Protein AF-A0A959IU28-F1 (afdb_monomer)

Sequence (192 aa):
MKRRDFIKKASTTAAVSIAAPYILPSGRLFAATGSRIANHVVLVLFAGGIRNQESVDMQFLVNQGIPVPGNIMRNMLDGAAPGANPVFNDWWNPILANPLANQGTLYKEVFYASGPTGHYNGHTVTMTGNYTETGLNLNINPEYPTVFEYYRRHSDPAKSALNAWWISEALGPYPSLNYSRFSGYDPAYGAN

Foldseek 3Di:
DDPVVVVVVVVVVVVVVVPDPPPDDPDPPPDPPDDDPDPDDDDDADFDPADLCVAVVQCVVVVVVRVWGFHPPQQADDTHGTPDDPPDDPVSPHPDPHHNVVVDPDDRDDDPDAADDGRVQVVLCQFFVDHDHDDDDLQAAAAGFGPQLCQQVVDVVRDFLVRFADDDPDPTSRVSPQGHPYPPSDNRSGHD

Structure (mmCIF, N/CA/C/O backbone):
data_AF-A0A959IU28-F1
#
_entry.id   AF-A0A959IU28-F1
#
loop_
_atom_site.group_PDB
_atom_site.id
_atom_site.type_symbol
_atom_site.label_atom_id
_atom_site.label_alt_id
_atom_site.label_comp_id
_atom_site.label_asym_id
_atom_site.label_entity_id
_atom_site.label_seq_id
_atom_site.pdbx_PDB_ins_code
_atom_site.Cartn_x
_atom_site.Cartn_y
_atom_site.Cartn_z
_atom_site.occupancy
_atom_site.B_iso_or_equiv
_atom_site.auth_seq_id
_atom_site.auth_comp_id
_atom_site.auth_asym_id
_atom_site.auth_atom_id
_atom_site.pdbx_PDB_model_num
ATOM 1 N N . MET A 1 1 ? -61.325 10.278 -14.347 1.00 54.62 1 MET A N 1
ATOM 2 C CA . MET A 1 1 ? -60.242 9.322 -14.008 1.00 54.62 1 MET A CA 1
ATOM 3 C C . MET A 1 1 ? -60.862 7.965 -13.673 1.00 54.62 1 MET A C 1
ATOM 5 O O . MET A 1 1 ? -61.718 7.914 -12.798 1.00 54.62 1 MET A O 1
ATOM 9 N N . LYS A 1 2 ? -60.515 6.881 -14.384 1.00 70.12 2 LYS A N 1
ATOM 10 C CA . LYS A 1 2 ? -61.113 5.549 -14.165 1.00 70.12 2 LYS A CA 1
ATOM 11 C C . LYS A 1 2 ? -60.361 4.823 -13.040 1.00 70.12 2 LYS A C 1
ATOM 13 O O . LYS A 1 2 ? -59.229 4.393 -13.236 1.00 70.12 2 LYS A O 1
ATOM 18 N N . ARG A 1 3 ? -60.983 4.681 -11.860 1.00 69.00 3 ARG A N 1
ATOM 19 C CA . ARG A 1 3 ? -60.387 4.062 -10.647 1.00 69.00 3 ARG A CA 1
ATOM 20 C C . ARG A 1 3 ? -59.715 2.703 -10.902 1.00 69.00 3 ARG A C 1
ATOM 22 O O . ARG A 1 3 ? -58.674 2.421 -10.323 1.00 69.00 3 ARG A O 1
ATOM 29 N N . ARG A 1 4 ? -60.273 1.883 -11.798 1.00 74.69 4 ARG A N 1
ATOM 30 C CA . ARG A 1 4 ? -59.719 0.564 -12.155 1.00 74.69 4 ARG A CA 1
ATOM 31 C C . ARG A 1 4 ? -58.395 0.652 -12.921 1.00 74.69 4 ARG A C 1
ATOM 33 O O . ARG A 1 4 ? -57.527 -0.188 -12.711 1.00 74.69 4 ARG A O 1
ATOM 40 N N . ASP A 1 5 ? -58.221 1.681 -13.746 1.00 73.50 5 ASP A N 1
ATOM 41 C CA . ASP A 1 5 ? -56.986 1.885 -14.511 1.00 73.50 5 ASP A CA 1
ATOM 42 C C . ASP A 1 5 ? -55.873 2.454 -13.627 1.00 73.50 5 ASP A C 1
ATOM 44 O O . ASP A 1 5 ? -54.707 2.113 -13.806 1.00 73.50 5 ASP A O 1
ATOM 48 N N . PHE A 1 6 ? -56.235 3.266 -12.628 1.00 72.06 6 PHE A N 1
ATOM 49 C CA . PHE A 1 6 ? -55.299 3.767 -11.621 1.00 72.06 6 PHE A CA 1
ATOM 50 C C . PHE A 1 6 ? -54.741 2.635 -10.751 1.00 72.06 6 PHE A C 1
ATOM 52 O O . PHE A 1 6 ? -53.528 2.530 -10.605 1.00 72.06 6 PHE A O 1
ATOM 59 N N . ILE A 1 7 ? -55.602 1.745 -10.241 1.00 69.50 7 ILE A N 1
ATOM 60 C CA . ILE A 1 7 ? -55.169 0.611 -9.407 1.00 69.50 7 ILE A CA 1
ATOM 61 C C . ILE A 1 7 ? -54.2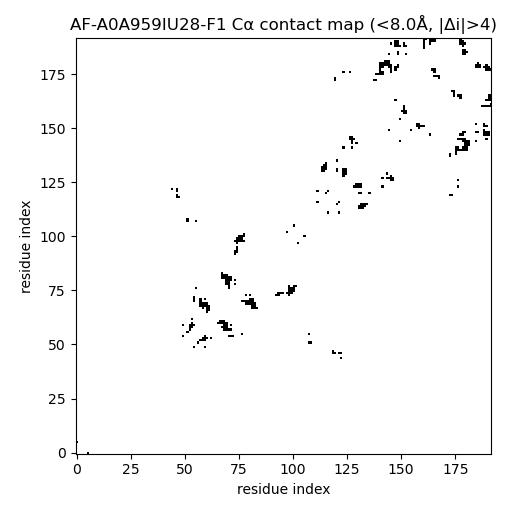73 -0.341 -10.203 1.00 69.50 7 ILE A C 1
ATOM 63 O O . ILE A 1 7 ? -53.218 -0.727 -9.709 1.00 69.50 7 ILE A O 1
ATOM 67 N N . LYS A 1 8 ? -54.635 -0.663 -11.456 1.00 63.91 8 LYS A N 1
ATOM 68 C CA . LYS A 1 8 ? -53.790 -1.505 -12.316 1.00 63.91 8 LYS A CA 1
ATOM 69 C C . LYS A 1 8 ? -52.415 -0.879 -12.532 1.00 63.91 8 LYS A C 1
ATOM 71 O O . LYS A 1 8 ? -51.416 -1.534 -12.260 1.00 63.91 8 LYS A O 1
ATOM 76 N N . LYS A 1 9 ? -52.350 0.397 -12.924 1.00 61.66 9 LYS A N 1
ATOM 77 C CA . LYS A 1 9 ? -51.069 1.085 -13.143 1.00 61.66 9 LYS A CA 1
ATOM 78 C C . LYS A 1 9 ? -50.239 1.205 -11.859 1.00 61.66 9 LYS A C 1
ATOM 80 O O . LYS A 1 9 ? -49.046 0.939 -11.906 1.00 61.66 9 LYS A O 1
ATOM 85 N N . ALA A 1 10 ? -50.858 1.503 -10.715 1.00 59.44 10 ALA A N 1
ATOM 86 C CA . ALA A 1 10 ? -50.170 1.549 -9.423 1.00 59.44 10 ALA A CA 1
ATOM 87 C C . ALA A 1 10 ? -49.587 0.180 -9.023 1.00 59.44 10 ALA A C 1
ATOM 89 O O . ALA A 1 10 ? -48.446 0.107 -8.574 1.00 59.44 10 ALA A O 1
ATOM 90 N N . SER A 1 11 ? -50.328 -0.912 -9.253 1.00 57.22 11 SER A N 1
ATOM 91 C CA . SER A 1 11 ? -49.848 -2.271 -8.969 1.00 57.22 11 SER A CA 1
ATOM 92 C C . SER A 1 11 ? -48.701 -2.717 -9.885 1.00 57.22 11 SER A C 1
ATOM 94 O O . SER A 1 11 ? -47.776 -3.378 -9.421 1.00 57.22 11 SER A O 1
ATOM 96 N N . THR A 1 12 ? -48.701 -2.318 -11.162 1.00 56.03 12 THR A N 1
ATOM 97 C CA . THR A 1 12 ? -47.613 -2.654 -12.096 1.00 56.03 12 THR A CA 1
ATOM 98 C C . THR A 1 12 ? -46.342 -1.852 -11.804 1.00 56.03 12 THR A C 1
ATOM 100 O O . THR A 1 12 ? -45.250 -2.406 -11.870 1.00 56.03 12 THR A O 1
ATOM 103 N N . THR A 1 13 ? -46.461 -0.582 -11.402 1.00 52.66 13 THR A N 1
ATOM 104 C CA . THR A 1 13 ? -45.306 0.246 -11.008 1.00 52.66 13 THR A CA 1
ATOM 105 C C . THR A 1 13 ? -44.672 -0.234 -9.697 1.00 52.66 13 THR A C 1
ATOM 107 O O . THR A 1 13 ? -43.448 -0.266 -9.597 1.00 52.66 13 THR A O 1
ATOM 110 N N . ALA A 1 14 ? -45.472 -0.687 -8.723 1.00 52.56 14 ALA A N 1
ATOM 111 C CA . ALA A 1 14 ? -44.961 -1.236 -7.462 1.00 52.56 14 ALA A CA 1
ATOM 112 C C . ALA A 1 14 ? -44.196 -2.564 -7.645 1.00 52.56 14 ALA A C 1
ATOM 114 O O . ALA A 1 14 ? -43.219 -2.821 -6.941 1.00 52.56 14 ALA A O 1
ATOM 115 N N . ALA A 1 15 ? -44.593 -3.390 -8.620 1.00 48.00 15 ALA A N 1
ATOM 116 C CA . ALA A 1 15 ? -43.892 -4.636 -8.938 1.00 48.00 15 ALA A CA 1
ATOM 117 C C . ALA A 1 15 ? -42.506 -4.393 -9.568 1.00 48.00 15 ALA A C 1
ATOM 119 O O . ALA A 1 15 ? -41.576 -5.154 -9.314 1.00 48.00 15 ALA A O 1
ATOM 120 N N . VAL A 1 16 ? -42.337 -3.308 -10.332 1.00 47.25 16 VAL A N 1
ATOM 121 C CA . VAL A 1 16 ? -41.044 -2.937 -10.939 1.00 47.25 16 VAL A CA 1
ATOM 122 C C . VAL A 1 16 ? -40.075 -2.359 -9.901 1.00 47.25 16 VAL A C 1
ATOM 124 O O . VAL A 1 16 ? -38.879 -2.626 -9.973 1.00 47.25 16 VAL A O 1
ATOM 127 N N . SER A 1 17 ? -40.565 -1.656 -8.873 1.00 49.31 17 SER A N 1
ATOM 128 C CA . SER A 1 17 ? -39.714 -1.149 -7.782 1.00 49.31 17 SER A CA 1
ATOM 129 C C . SER A 1 17 ? -39.144 -2.232 -6.855 1.00 49.31 17 SER A C 1
ATOM 131 O O . SER A 1 17 ? -38.180 -1.964 -6.147 1.00 49.31 17 SER A O 1
ATOM 133 N N . ILE A 1 18 ? -39.685 -3.456 -6.874 1.00 51.56 18 ILE A N 1
ATOM 134 C CA . ILE A 1 18 ? -39.134 -4.600 -6.119 1.00 51.56 18 ILE A CA 1
ATOM 135 C C . ILE A 1 18 ? -37.956 -5.251 -6.873 1.00 51.56 18 ILE A C 1
ATOM 137 O O . ILE A 1 18 ? -37.128 -5.922 -6.264 1.00 51.56 18 ILE A O 1
ATOM 141 N N . ALA A 1 19 ? -37.833 -5.007 -8.183 1.00 45.53 19 ALA A N 1
ATOM 142 C CA . ALA A 1 19 ? -36.745 -5.508 -9.026 1.00 45.53 19 ALA A CA 1
ATOM 143 C C . ALA A 1 19 ? -35.621 -4.480 -9.262 1.00 45.53 19 ALA A C 1
ATOM 145 O O . ALA A 1 19 ? -34.733 -4.715 -10.081 1.00 45.53 19 ALA A O 1
ATOM 146 N N . ALA A 1 20 ? -35.634 -3.342 -8.561 1.00 41.69 20 ALA A N 1
ATOM 147 C CA . ALA A 1 20 ? -34.463 -2.480 -8.494 1.00 41.69 20 ALA A CA 1
ATOM 148 C C . ALA A 1 20 ? -33.438 -3.136 -7.553 1.00 41.69 20 ALA A C 1
ATOM 150 O O . ALA A 1 20 ? -33.821 -3.537 -6.449 1.00 41.69 20 ALA A O 1
ATOM 151 N N . PRO A 1 21 ? -32.151 -3.262 -7.933 1.00 40.97 21 PRO A N 1
ATOM 152 C CA . PRO A 1 21 ? -31.136 -3.683 -6.985 1.00 40.97 21 PRO A CA 1
ATOM 153 C C . PRO A 1 21 ? -31.165 -2.674 -5.843 1.00 40.97 21 PRO A C 1
ATOM 155 O O . PRO A 1 21 ? -30.961 -1.478 -6.047 1.00 40.97 21 PRO A O 1
ATOM 158 N N . TYR A 1 22 ? -31.505 -3.164 -4.655 1.00 42.78 22 TYR A N 1
ATOM 159 C CA . TYR A 1 22 ? -31.424 -2.417 -3.416 1.00 42.78 22 TYR A CA 1
ATOM 160 C C . TYR A 1 22 ? -30.003 -1.852 -3.309 1.00 42.78 22 TYR A C 1
ATOM 162 O O . TYR A 1 22 ? -29.062 -2.546 -2.927 1.00 42.78 22 TYR A O 1
ATOM 170 N N . ILE A 1 23 ? -29.848 -0.577 -3.660 1.00 52.88 23 ILE A N 1
ATOM 171 C CA . ILE A 1 23 ? -28.764 0.245 -3.148 1.00 52.88 23 ILE A CA 1
ATOM 172 C C . ILE A 1 23 ? -29.093 0.379 -1.662 1.00 52.88 23 ILE A C 1
ATOM 174 O O . ILE A 1 23 ? -30.021 1.077 -1.265 1.00 52.88 23 ILE A O 1
ATOM 178 N N . LEU A 1 24 ? -28.422 -0.494 -0.915 1.00 43.66 24 LEU A N 1
ATOM 179 C CA . LEU A 1 24 ? -28.457 -0.788 0.513 1.00 43.66 24 LEU A CA 1
ATOM 180 C C . LEU A 1 24 ? -29.300 0.175 1.375 1.00 43.66 24 LEU A C 1
ATOM 182 O O . LEU A 1 24 ? -28.951 1.351 1.499 1.00 43.66 24 LEU A O 1
ATOM 186 N N . PRO A 1 25 ? -30.345 -0.325 2.067 1.00 41.03 25 PRO A N 1
ATOM 187 C CA . PRO A 1 25 ? -30.961 0.440 3.131 1.00 41.03 25 PRO A CA 1
ATOM 188 C C . PRO A 1 25 ? -29.960 0.545 4.289 1.00 41.03 25 PRO A C 1
ATOM 190 O O . PRO A 1 25 ? -29.313 -0.429 4.686 1.00 41.03 25 PRO A O 1
ATOM 193 N N . SER A 1 26 ? -29.829 1.764 4.793 1.00 55.19 26 SER A N 1
ATOM 194 C CA . SER A 1 26 ? -29.052 2.170 5.958 1.00 55.19 26 SER A CA 1
ATOM 195 C C . SER A 1 26 ? -29.061 1.143 7.104 1.00 55.19 26 SER A C 1
ATOM 197 O O . SER A 1 26 ? -30.103 0.639 7.514 1.00 55.19 26 SER A O 1
ATOM 199 N N . GLY A 1 27 ? -27.874 0.865 7.658 1.00 43.78 27 GLY A N 1
ATOM 200 C CA . GLY A 1 27 ? -27.719 0.214 8.969 1.00 43.78 27 GLY A CA 1
ATOM 201 C C . GLY A 1 27 ? -27.113 -1.193 8.987 1.00 43.78 27 GLY A C 1
ATOM 202 O O . GLY A 1 27 ? -26.844 -1.712 10.065 1.00 43.78 27 GLY A O 1
ATOM 203 N N . ARG A 1 28 ? -26.831 -1.808 7.834 1.00 45.03 28 ARG A N 1
ATOM 204 C CA . ARG A 1 28 ? -26.089 -3.083 7.746 1.00 45.03 28 ARG A CA 1
ATOM 205 C C . ARG A 1 28 ? -24.826 -2.934 6.904 1.00 45.03 28 ARG A C 1
ATOM 207 O O . ARG A 1 28 ? -24.621 -3.678 5.955 1.00 45.03 28 ARG A O 1
ATOM 214 N N . LEU A 1 29 ? -23.967 -1.978 7.259 1.00 46.41 29 LEU A N 1
ATOM 215 C CA . LEU A 1 29 ? -22.648 -1.853 6.623 1.00 46.41 29 LEU A CA 1
ATOM 216 C C . LEU A 1 29 ? -21.728 -3.051 6.952 1.00 46.41 29 LEU A C 1
ATOM 218 O O . LEU A 1 29 ? -20.734 -3.264 6.274 1.00 46.41 29 LEU A O 1
ATOM 222 N N . PHE A 1 30 ? -22.101 -3.864 7.950 1.00 53.09 30 PHE A N 1
ATOM 223 C CA . PHE A 1 30 ? -21.358 -5.045 8.395 1.00 53.09 30 PHE A CA 1
ATOM 224 C C . PHE A 1 30 ? -22.284 -6.208 8.781 1.00 53.09 30 PHE A C 1
ATOM 226 O O . PHE A 1 30 ? -22.070 -6.871 9.793 1.00 53.09 30 PHE A O 1
ATOM 233 N N . ALA A 1 31 ? -23.353 -6.476 8.020 1.00 46.88 31 ALA A N 1
ATOM 234 C CA . ALA A 1 31 ? -23.972 -7.795 8.159 1.00 46.88 31 ALA A CA 1
ATOM 235 C C . ALA A 1 31 ? -22.909 -8.834 7.775 1.00 46.88 31 ALA A C 1
ATOM 237 O O . ALA A 1 31 ? -22.379 -8.751 6.666 1.00 46.88 31 ALA A O 1
ATOM 238 N N . ALA A 1 32 ? -22.590 -9.757 8.691 1.00 52.97 32 ALA A N 1
ATOM 239 C CA . ALA A 1 32 ? -21.669 -10.876 8.492 1.00 52.97 32 ALA A CA 1
ATOM 240 C C . ALA A 1 32 ? -22.166 -11.753 7.331 1.00 52.97 32 ALA A C 1
ATOM 242 O O . ALA A 1 32 ? -22.843 -12.762 7.505 1.00 52.97 32 ALA A O 1
ATOM 243 N N . THR A 1 33 ? -21.911 -11.298 6.113 1.00 50.19 33 THR A N 1
ATOM 244 C CA . THR A 1 33 ? -22.401 -11.876 4.868 1.00 50.19 33 THR A CA 1
ATOM 245 C C . THR A 1 33 ? -21.254 -12.664 4.270 1.00 50.19 33 THR A C 1
ATOM 247 O O . THR A 1 33 ? -20.630 -12.278 3.292 1.00 50.19 33 THR A O 1
ATOM 250 N N . GLY A 1 34 ? -20.922 -13.773 4.922 1.00 57.22 34 GLY A N 1
ATOM 251 C CA . GLY A 1 34 ? -19.929 -14.694 4.398 1.00 57.22 34 GLY A CA 1
ATOM 252 C C . GLY A 1 34 ? -19.506 -15.725 5.424 1.00 57.22 34 GLY A C 1
ATOM 253 O O . GLY A 1 34 ? -19.171 -15.395 6.560 1.00 57.22 34 GLY A O 1
ATOM 254 N N . SER A 1 35 ? -19.479 -16.988 5.006 1.00 63.00 35 SER A N 1
ATOM 255 C CA . SER A 1 35 ? -18.643 -17.988 5.663 1.00 63.00 35 SER A CA 1
ATOM 256 C C . SER A 1 35 ? -17.208 -17.465 5.710 1.00 63.00 35 SER A C 1
ATOM 258 O O . SER A 1 35 ? -16.698 -16.997 4.692 1.00 63.00 35 SER A O 1
ATOM 260 N N . ARG A 1 36 ? -16.545 -17.541 6.867 1.00 67.31 36 ARG A N 1
ATOM 261 C CA . ARG A 1 36 ? -15.131 -17.166 7.001 1.00 67.31 36 ARG A CA 1
ATOM 262 C C . ARG A 1 36 ? -14.292 -17.951 5.986 1.00 67.31 36 ARG A C 1
ATOM 264 O O . ARG A 1 36 ? -14.198 -19.168 6.096 1.00 67.31 36 ARG A O 1
ATOM 271 N N . ILE A 1 37 ? -13.678 -17.254 5.030 1.00 76.38 37 ILE A N 1
ATOM 272 C CA . ILE A 1 37 ? -12.842 -17.873 3.983 1.00 76.38 37 ILE A CA 1
ATOM 273 C C . ILE A 1 37 ? -11.342 -17.862 4.307 1.00 76.38 37 ILE A C 1
ATOM 275 O O . ILE A 1 37 ? -10.576 -18.572 3.666 1.00 76.38 37 ILE A O 1
ATOM 279 N N . ALA A 1 38 ? -10.914 -17.079 5.302 1.00 81.25 38 ALA A N 1
ATOM 280 C CA . ALA A 1 38 ? -9.517 -16.983 5.717 1.00 81.25 38 ALA A CA 1
ATOM 281 C C . ALA A 1 38 ? -9.388 -16.843 7.239 1.00 81.25 38 ALA A C 1
ATOM 283 O O . ALA A 1 38 ? -10.212 -16.202 7.903 1.00 81.25 38 ALA A O 1
ATOM 284 N N . ASN A 1 39 ? -8.328 -17.436 7.799 1.00 80.12 39 ASN A N 1
ATOM 285 C CA . ASN A 1 39 ? -8.044 -17.319 9.227 1.00 80.12 39 ASN A CA 1
ATOM 286 C C . ASN A 1 39 ? -7.378 -15.987 9.584 1.00 80.12 39 ASN A C 1
ATOM 288 O O . ASN A 1 39 ? -7.722 -15.390 10.604 1.00 80.12 39 ASN A O 1
ATOM 292 N N . HIS A 1 40 ? -6.482 -15.527 8.716 1.00 85.25 40 HIS A N 1
ATOM 293 C CA . HIS A 1 40 ? -5.723 -14.296 8.862 1.00 85.25 40 HIS A CA 1
ATOM 294 C C . HIS A 1 40 ? -5.724 -13.547 7.533 1.00 85.25 40 HIS A C 1
ATOM 296 O O . HIS A 1 40 ? -5.729 -14.167 6.469 1.00 85.25 40 HIS A O 1
ATOM 302 N N . VAL A 1 41 ? -5.714 -12.221 7.614 1.00 88.50 41 VAL A N 1
ATOM 303 C CA . VAL A 1 41 ? -5.539 -11.329 6.469 1.00 88.50 41 VAL A CA 1
ATOM 304 C C . VAL A 1 41 ? -4.248 -10.565 6.704 1.00 88.50 41 VAL A C 1
ATOM 306 O O . VAL A 1 41 ? -4.058 -9.995 7.776 1.00 88.50 41 VAL A O 1
ATOM 309 N N . VAL A 1 42 ? -3.362 -10.583 5.713 1.00 92.00 42 VAL A N 1
ATOM 310 C CA . VAL A 1 42 ? -2.108 -9.833 5.739 1.00 92.00 42 VAL A CA 1
ATOM 311 C C . VAL A 1 42 ? -2.242 -8.694 4.739 1.00 92.00 42 VAL A C 1
ATOM 313 O O . VAL A 1 42 ? -2.413 -8.932 3.545 1.00 92.00 42 VAL A O 1
ATOM 316 N N . LEU A 1 43 ? -2.195 -7.462 5.242 1.00 92.00 43 LEU A N 1
ATOM 317 C CA . LEU A 1 43 ? -2.143 -6.253 4.430 1.00 92.00 43 LEU A CA 1
ATOM 318 C C . LEU A 1 43 ? -0.684 -5.808 4.335 1.00 92.00 43 LEU A C 1
ATOM 320 O O . LEU A 1 43 ? -0.072 -5.490 5.351 1.00 92.00 43 LEU A O 1
ATOM 324 N N . VAL A 1 44 ? -0.135 -5.798 3.122 1.00 91.81 44 VAL A N 1
ATOM 325 C CA . VAL A 1 44 ? 1.241 -5.361 2.855 1.00 91.81 44 VAL A CA 1
ATOM 326 C C . VAL A 1 44 ? 1.186 -4.047 2.097 1.00 91.81 44 VAL A C 1
ATOM 328 O O . VAL A 1 44 ? 0.525 -3.959 1.063 1.00 91.81 44 VAL A O 1
ATOM 331 N N . LEU A 1 45 ? 1.882 -3.037 2.608 1.00 89.44 45 LEU A N 1
ATOM 332 C CA . LEU A 1 45 ? 1.974 -1.721 1.990 1.00 89.44 45 LEU A CA 1
ATOM 333 C C . LEU A 1 45 ? 3.430 -1.448 1.618 1.00 89.44 45 LEU A C 1
ATOM 335 O O . LEU A 1 45 ? 4.323 -1.612 2.444 1.00 89.44 45 LEU A O 1
ATOM 339 N N . PHE A 1 46 ? 3.654 -1.024 0.375 1.00 85.38 46 PHE A N 1
ATOM 340 C CA . PHE A 1 46 ? 4.961 -0.588 -0.108 1.00 85.38 46 PHE A CA 1
ATOM 341 C C . PHE A 1 46 ? 4.941 0.925 -0.319 1.00 85.38 46 PHE A C 1
ATOM 343 O O . PHE A 1 46 ? 4.050 1.467 -0.977 1.00 85.38 46 PHE A O 1
ATOM 350 N N . ALA A 1 47 ? 5.922 1.622 0.249 1.00 76.00 47 ALA A N 1
ATOM 351 C CA . ALA A 1 47 ? 5.985 3.077 0.229 1.00 76.00 47 ALA A CA 1
ATOM 352 C C . ALA A 1 47 ? 6.902 3.604 -0.879 1.00 76.00 47 ALA A C 1
ATOM 354 O O . ALA A 1 47 ? 8.087 3.845 -0.654 1.00 76.00 47 ALA A O 1
ATOM 355 N N . GLY A 1 48 ? 6.316 3.880 -2.045 1.00 76.38 48 GLY A N 1
ATOM 356 C CA . GLY A 1 48 ? 6.962 4.610 -3.137 1.00 76.38 48 GLY A CA 1
ATOM 357 C C . GLY A 1 48 ? 8.177 3.903 -3.744 1.00 76.38 48 GLY A C 1
ATOM 358 O O . GLY A 1 48 ? 8.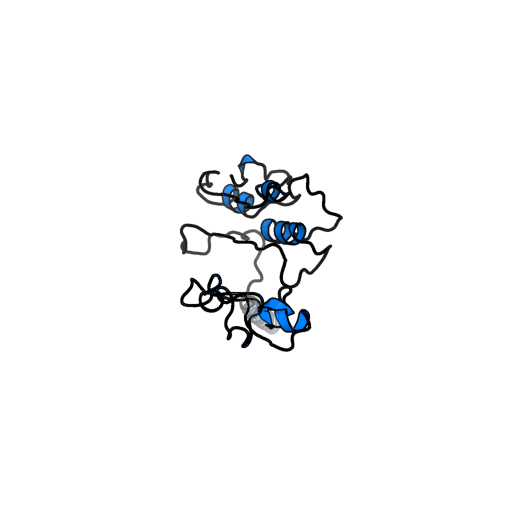301 2.685 -3.691 1.00 76.38 48 GLY A O 1
ATOM 359 N N . GLY A 1 49 ? 9.045 4.687 -4.385 1.00 79.50 49 GLY A N 1
ATOM 360 C CA . GLY A 1 49 ? 10.255 4.199 -5.058 1.00 79.50 49 GLY A CA 1
ATOM 361 C C . GLY A 1 49 ? 10.071 3.799 -6.525 1.00 79.50 49 GLY A C 1
ATOM 362 O O . GLY A 1 49 ? 11.048 3.825 -7.264 1.00 79.50 49 GLY A O 1
ATOM 363 N N . ILE A 1 50 ? 8.848 3.484 -6.969 1.00 86.62 50 ILE A N 1
ATOM 364 C CA . ILE A 1 50 ? 8.534 3.157 -8.370 1.00 86.62 50 ILE A CA 1
ATOM 365 C C . ILE A 1 50 ? 7.143 3.712 -8.718 1.00 86.62 50 ILE A C 1
ATOM 367 O O . ILE A 1 50 ? 6.181 3.506 -7.977 1.00 86.62 50 ILE A O 1
ATOM 371 N N . ARG A 1 51 ? 7.032 4.444 -9.830 1.00 89.94 51 ARG A N 1
ATOM 372 C CA . ARG A 1 51 ? 5.774 5.016 -10.350 1.00 89.94 51 ARG A CA 1
ATOM 373 C C . ARG A 1 51 ? 4.982 3.976 -11.142 1.00 89.94 51 ARG A C 1
ATOM 375 O O . ARG A 1 51 ? 5.562 3.012 -11.627 1.00 89.94 51 ARG A O 1
ATOM 382 N N . ASN A 1 52 ? 3.686 4.209 -11.365 1.00 91.88 52 ASN A N 1
ATOM 383 C CA . ASN A 1 52 ? 2.840 3.269 -12.113 1.00 91.88 52 ASN A CA 1
ATOM 384 C C . ASN A 1 52 ? 3.395 2.951 -13.514 1.00 91.88 52 ASN A C 1
ATOM 386 O O . ASN A 1 52 ? 3.533 1.785 -13.873 1.00 91.88 52 ASN A O 1
ATOM 390 N N . GLN A 1 53 ? 3.839 3.971 -14.257 1.00 93.88 53 GLN A N 1
ATOM 391 C CA . GLN A 1 53 ? 4.453 3.755 -15.569 1.00 93.88 53 GLN A CA 1
ATOM 392 C C . GLN A 1 53 ? 5.790 2.993 -15.500 1.00 93.88 53 GLN A C 1
ATOM 394 O O . GLN A 1 53 ? 6.214 2.342 -16.450 1.00 93.88 53 GLN A O 1
ATOM 399 N N . GLU A 1 54 ? 6.494 3.065 -14.373 1.00 92.88 54 GLU A N 1
ATOM 400 C CA . GLU A 1 54 ? 7.769 2.374 -14.192 1.00 92.88 54 GLU A CA 1
ATOM 401 C C . GLU A 1 54 ? 7.559 0.900 -13.825 1.00 92.88 54 GLU A C 1
ATOM 403 O O . GLU A 1 54 ? 8.326 0.049 -14.277 1.00 92.88 54 GLU A O 1
ATOM 408 N N . SER A 1 55 ? 6.515 0.601 -13.044 1.00 92.56 55 SER A N 1
ATOM 409 C CA . SER A 1 55 ? 6.135 -0.749 -12.629 1.00 92.56 55 SER A CA 1
ATOM 410 C C . SER A 1 55 ? 5.202 -1.424 -13.637 1.00 92.56 55 SER A C 1
ATOM 412 O O . SER A 1 55 ? 5.639 -2.292 -14.391 1.00 92.56 55 SER A O 1
ATOM 414 N N . VAL A 1 56 ? 3.927 -1.034 -13.657 1.00 94.69 56 VAL A N 1
ATOM 415 C CA . VAL A 1 56 ? 2.851 -1.673 -14.428 1.00 94.69 56 VAL A CA 1
ATOM 416 C C . VAL A 1 56 ? 3.095 -1.565 -15.929 1.00 94.69 56 VAL A C 1
ATOM 418 O O . VAL A 1 56 ? 2.943 -2.566 -16.631 1.00 94.69 56 VAL A O 1
ATOM 421 N N . ASP A 1 57 ? 3.546 -0.402 -16.408 1.00 95.31 57 ASP A N 1
ATOM 422 C CA . ASP A 1 57 ? 3.862 -0.218 -17.833 1.00 95.31 57 ASP A CA 1
ATOM 423 C C . ASP A 1 57 ? 5.286 -0.666 -18.198 1.00 95.31 57 ASP A C 1
ATOM 425 O O . ASP A 1 57 ? 5.679 -0.582 -19.363 1.00 95.31 57 ASP A O 1
ATOM 429 N N . MET A 1 58 ? 6.062 -1.172 -17.229 1.00 94.00 58 MET A N 1
ATOM 430 C CA . MET A 1 58 ? 7.401 -1.739 -17.438 1.00 94.00 58 MET A CA 1
ATOM 431 C C . MET A 1 58 ? 8.416 -0.755 -18.041 1.00 94.00 58 MET A C 1
ATOM 433 O O . MET A 1 58 ? 9.329 -1.149 -18.773 1.00 94.00 58 MET A O 1
ATOM 437 N N . GLN A 1 59 ? 8.275 0.537 -17.734 1.00 94.06 59 GLN A N 1
ATOM 438 C CA . GLN A 1 59 ? 9.115 1.601 -18.294 1.00 94.06 59 GLN A CA 1
ATOM 439 C C . GLN A 1 59 ? 10.187 2.096 -17.325 1.00 94.06 59 GLN A C 1
ATOM 441 O O . GLN A 1 59 ? 10.743 3.164 -17.550 1.00 94.06 59 GLN A O 1
ATOM 446 N N . PHE A 1 60 ? 10.506 1.363 -16.251 1.00 92.38 60 PHE A N 1
ATOM 447 C CA . PHE A 1 60 ? 11.481 1.836 -15.261 1.00 92.38 60 PHE A CA 1
ATOM 448 C C . PHE A 1 60 ? 12.794 2.304 -15.903 1.00 92.38 60 PHE A C 1
ATOM 450 O O . PHE A 1 60 ? 13.156 3.467 -15.759 1.00 92.38 60 PHE A O 1
ATOM 457 N N . LEU A 1 61 ? 13.466 1.436 -16.669 1.00 90.56 61 LEU A N 1
ATOM 458 C CA . LEU A 1 61 ? 14.730 1.772 -17.336 1.00 90.56 61 LEU A CA 1
ATOM 459 C C . LEU A 1 61 ? 14.554 2.844 -18.420 1.00 90.56 61 LEU A C 1
ATOM 461 O O . LEU A 1 61 ? 15.395 3.735 -18.526 1.00 90.56 61 LEU A O 1
ATOM 465 N N . VAL A 1 62 ? 13.442 2.809 -19.163 1.00 92.69 62 VAL A N 1
ATOM 466 C CA . VAL A 1 62 ? 13.100 3.829 -20.173 1.00 92.69 62 VAL A CA 1
ATOM 467 C C . VAL A 1 62 ? 13.030 5.211 -19.526 1.00 92.69 62 VAL A C 1
ATOM 469 O O . VAL A 1 62 ? 13.616 6.165 -20.035 1.00 92.69 62 VAL A O 1
ATOM 472 N N . ASN A 1 63 ? 12.430 5.299 -18.342 1.00 92.38 63 ASN A N 1
ATOM 473 C CA . ASN A 1 63 ? 12.326 6.529 -17.564 1.00 92.38 63 ASN A CA 1
ATOM 474 C C . ASN A 1 63 ? 13.654 6.947 -16.916 1.00 92.38 63 ASN A C 1
ATOM 476 O O . ASN A 1 63 ? 13.797 8.107 -16.536 1.00 92.38 63 ASN A O 1
ATOM 480 N N . GLN A 1 64 ? 14.635 6.041 -16.837 1.00 89.69 64 GLN A N 1
ATOM 481 C CA . GLN A 1 64 ? 16.026 6.354 -16.486 1.00 89.69 64 GLN A CA 1
ATOM 482 C C . GLN A 1 64 ? 16.889 6.722 -17.713 1.00 89.69 64 GLN A C 1
ATOM 484 O O . GLN A 1 64 ? 18.101 6.879 -17.585 1.00 89.69 64 GLN A O 1
ATOM 489 N N . GLY A 1 65 ? 16.302 6.847 -18.910 1.00 91.19 65 GLY A N 1
ATOM 490 C CA . GLY A 1 65 ? 17.025 7.175 -20.145 1.00 91.19 65 GLY A CA 1
ATOM 491 C C . GLY A 1 65 ? 17.683 5.978 -20.840 1.00 91.19 65 GLY A C 1
ATOM 492 O O . GLY A 1 65 ? 18.456 6.165 -21.778 1.00 91.19 65 GLY A O 1
ATOM 493 N N . ILE A 1 66 ? 17.378 4.749 -20.414 1.00 89.94 66 ILE A N 1
ATOM 494 C CA . ILE A 1 66 ? 17.858 3.510 -21.035 1.00 89.94 66 ILE A CA 1
ATOM 495 C C . ILE A 1 66 ? 16.693 2.906 -21.831 1.00 89.94 66 ILE A C 1
ATOM 497 O O . ILE A 1 66 ? 15.738 2.439 -21.217 1.00 89.94 66 ILE A O 1
ATOM 501 N N . PRO A 1 67 ? 16.729 2.871 -23.177 1.00 90.81 67 PRO A N 1
ATOM 502 C CA . PRO A 1 67 ? 15.580 2.517 -24.022 1.00 90.81 67 PRO A CA 1
ATOM 503 C C . PRO A 1 67 ? 15.308 0.999 -24.073 1.00 90.81 67 PRO A C 1
ATOM 505 O O . PRO A 1 67 ? 15.164 0.408 -25.140 1.00 90.81 67 PRO A O 1
ATOM 508 N N . VAL A 1 68 ? 15.261 0.352 -22.909 1.00 89.81 68 VAL A N 1
ATOM 509 C CA . VAL A 1 68 ? 15.037 -1.082 -22.732 1.00 89.81 68 VAL A CA 1
ATOM 510 C C . VAL A 1 68 ? 13.868 -1.257 -21.761 1.00 89.81 68 VAL A C 1
ATOM 512 O O . VAL A 1 68 ? 14.062 -1.103 -20.557 1.00 89.81 68 VAL A O 1
ATOM 515 N N . PRO A 1 69 ? 12.648 -1.552 -22.238 1.00 91.44 69 PRO A N 1
ATOM 516 C CA . PRO A 1 69 ? 11.528 -1.830 -21.348 1.00 91.44 69 PRO A CA 1
ATOM 517 C C . PRO A 1 69 ? 11.692 -3.200 -20.683 1.00 91.44 69 PRO A C 1
ATOM 519 O O . PRO A 1 69 ? 12.442 -4.059 -21.156 1.00 91.44 69 PRO A O 1
ATOM 522 N N . GLY A 1 70 ? 10.945 -3.426 -19.608 1.00 91.75 70 GLY A N 1
ATOM 523 C CA . GLY A 1 70 ? 10.798 -4.752 -19.023 1.00 91.75 70 GLY A CA 1
ATOM 524 C C . GLY A 1 70 ? 10.372 -4.739 -17.563 1.00 91.75 70 GLY A C 1
ATOM 525 O O . GLY A 1 70 ? 10.449 -3.733 -16.857 1.00 91.75 70 GLY A O 1
ATOM 526 N N . ASN A 1 71 ? 9.907 -5.897 -17.116 1.00 91.50 71 ASN A N 1
ATOM 527 C CA . ASN A 1 71 ? 9.376 -6.104 -15.783 1.00 91.50 71 ASN A CA 1
ATOM 528 C C . ASN A 1 71 ? 10.500 -6.171 -14.741 1.00 91.50 71 ASN A C 1
ATOM 530 O O . ASN A 1 71 ? 11.252 -7.148 -14.669 1.00 91.50 71 ASN A O 1
ATOM 534 N N . ILE A 1 72 ? 10.577 -5.141 -13.900 1.00 89.06 72 ILE A N 1
ATOM 535 C CA . ILE A 1 72 ? 11.508 -5.078 -12.767 1.00 89.06 72 ILE A CA 1
ATOM 536 C C . ILE A 1 72 ? 10.911 -5.620 -11.457 1.00 89.06 72 ILE A C 1
ATOM 538 O O . ILE A 1 72 ? 11.631 -5.801 -10.481 1.00 89.06 72 ILE A O 1
ATOM 542 N N . MET A 1 73 ? 9.613 -5.936 -11.425 1.00 90.81 73 MET A N 1
ATOM 543 C CA . MET A 1 73 ? 8.890 -6.442 -10.253 1.00 90.81 73 MET A CA 1
ATOM 544 C C . MET A 1 73 ? 8.424 -7.888 -10.482 1.00 90.81 73 MET A C 1
ATOM 546 O O . MET A 1 73 ? 7.248 -8.211 -10.329 1.00 90.81 73 MET A O 1
ATOM 550 N N . ARG A 1 74 ? 9.356 -8.784 -10.836 1.00 90.75 74 ARG A N 1
ATOM 551 C CA . ARG A 1 74 ? 9.072 -10.156 -11.319 1.00 90.75 74 ARG A CA 1
ATOM 552 C C . ARG A 1 74 ? 8.308 -11.071 -10.351 1.00 90.75 74 ARG A C 1
ATOM 554 O O . ARG A 1 74 ? 7.703 -12.037 -10.792 1.00 90.75 74 ARG A O 1
ATOM 561 N N . ASN A 1 75 ? 8.321 -10.785 -9.047 1.00 92.38 75 ASN A N 1
ATOM 562 C CA . ASN A 1 75 ? 7.477 -11.501 -8.079 1.00 92.38 75 ASN A CA 1
ATOM 563 C C . ASN A 1 75 ? 6.033 -10.971 -8.054 1.00 92.38 75 ASN A C 1
ATOM 565 O O . ASN A 1 75 ? 5.132 -11.669 -7.606 1.00 92.38 75 ASN A O 1
ATOM 569 N N . MET A 1 76 ? 5.790 -9.738 -8.496 1.00 93.06 76 MET A N 1
ATOM 570 C CA . MET A 1 76 ? 4.496 -9.068 -8.356 1.00 93.06 76 MET A CA 1
ATOM 571 C C . MET A 1 76 ? 3.721 -9.007 -9.669 1.00 93.06 76 MET A C 1
ATOM 573 O O . MET A 1 76 ? 2.512 -9.218 -9.654 1.00 93.06 76 MET A O 1
ATOM 577 N N . LEU A 1 77 ? 4.399 -8.742 -10.786 1.00 94.50 77 LEU A N 1
ATOM 578 C CA . LEU A 1 77 ? 3.788 -8.465 -12.085 1.00 94.50 77 LEU A CA 1
ATOM 579 C C . LEU A 1 77 ? 4.180 -9.515 -13.126 1.00 94.50 77 LEU A C 1
ATOM 581 O O . LEU A 1 77 ? 5.271 -10.084 -13.058 1.00 94.50 77 LEU A O 1
ATOM 585 N N . ASP A 1 78 ? 3.311 -9.727 -14.110 1.00 93.75 78 ASP A N 1
ATOM 586 C CA . ASP A 1 78 ? 3.629 -10.487 -15.320 1.00 93.75 78 ASP A CA 1
ATOM 587 C C . ASP A 1 78 ? 4.589 -9.736 -16.241 1.00 93.75 78 ASP A C 1
ATOM 589 O O . ASP A 1 78 ? 4.744 -8.524 -16.139 1.00 93.75 78 ASP A O 1
ATOM 593 N N . GLY A 1 79 ? 5.200 -10.456 -17.183 1.00 91.38 79 GLY A N 1
ATOM 594 C CA . GLY A 1 79 ? 6.040 -9.885 -18.235 1.00 91.38 79 GLY A CA 1
ATOM 595 C C . GLY A 1 79 ? 7.513 -10.259 -18.114 1.00 91.38 79 GLY A C 1
ATOM 596 O O 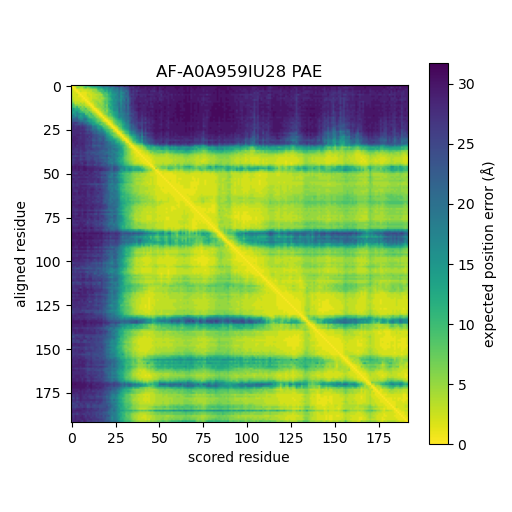. GLY A 1 79 ? 8.011 -10.608 -17.042 1.00 91.38 79 GLY A O 1
ATOM 597 N N . ALA A 1 80 ? 8.211 -10.198 -19.249 1.00 89.88 80 ALA A N 1
ATOM 598 C CA . ALA A 1 80 ? 9.629 -10.515 -19.330 1.00 89.88 80 ALA A CA 1
ATOM 599 C C . ALA A 1 80 ? 10.478 -9.454 -18.618 1.00 89.88 80 ALA A C 1
ATOM 601 O O . ALA A 1 80 ? 10.149 -8.267 -18.627 1.00 89.88 80 ALA A O 1
ATOM 602 N N . ALA A 1 81 ? 11.598 -9.881 -18.033 1.00 88.38 81 ALA A N 1
ATOM 603 C CA . ALA A 1 81 ? 12.596 -8.955 -17.511 1.00 88.38 81 ALA A CA 1
ATOM 604 C C . ALA A 1 81 ? 13.185 -8.096 -18.651 1.00 88.38 81 ALA A C 1
ATOM 606 O O . ALA A 1 81 ? 13.167 -8.535 -19.806 1.00 88.38 81 ALA A O 1
ATOM 607 N N . PRO A 1 82 ? 13.757 -6.917 -18.351 1.00 87.81 82 PRO A N 1
ATOM 608 C CA . PRO A 1 82 ? 14.494 -6.153 -19.348 1.00 87.81 82 PRO A CA 1
ATOM 609 C C . PRO A 1 82 ? 15.611 -6.989 -19.984 1.00 87.81 82 PRO A C 1
ATOM 611 O O . PRO A 1 82 ? 16.365 -7.660 -19.276 1.00 87.81 82 PRO A O 1
ATOM 614 N N . GLY A 1 83 ? 15.734 -6.935 -21.316 1.00 80.56 83 GLY A N 1
ATOM 615 C CA . GLY A 1 83 ? 16.730 -7.715 -22.070 1.00 80.56 83 GLY A CA 1
ATOM 616 C C . GLY A 1 83 ? 18.185 -7.354 -21.744 1.00 80.56 83 GLY A C 1
ATOM 617 O O . GLY A 1 83 ? 19.088 -8.161 -21.943 1.00 80.56 83 GLY A O 1
ATOM 618 N N . ALA A 1 84 ? 18.400 -6.162 -21.192 1.00 74.00 84 ALA A N 1
ATOM 619 C CA . ALA A 1 84 ? 19.620 -5.760 -20.514 1.00 74.00 84 ALA A CA 1
ATOM 620 C C . ALA A 1 84 ? 19.219 -5.211 -19.147 1.00 74.00 84 ALA A C 1
ATOM 622 O O . ALA A 1 84 ? 18.414 -4.283 -19.066 1.00 74.00 84 ALA A O 1
ATOM 623 N N . ASN A 1 85 ? 19.756 -5.793 -18.078 1.00 65.88 85 ASN A N 1
ATOM 624 C CA . ASN A 1 85 ? 19.409 -5.404 -16.721 1.00 65.88 85 ASN A CA 1
ATOM 625 C C . ASN A 1 85 ? 20.638 -4.861 -15.982 1.00 65.88 85 ASN A C 1
ATOM 627 O O . ASN A 1 85 ? 21.340 -5.620 -15.319 1.00 65.88 85 ASN A O 1
ATOM 631 N N . PRO A 1 86 ? 20.928 -3.555 -16.101 1.00 64.62 86 PRO A N 1
ATOM 632 C CA . PRO A 1 86 ? 22.080 -2.959 -15.432 1.00 64.62 86 PRO A CA 1
ATOM 633 C C . PRO A 1 86 ? 21.875 -2.789 -13.918 1.00 64.62 86 PRO A C 1
ATOM 635 O O . PRO A 1 86 ? 22.817 -2.425 -13.223 1.00 64.62 86 PRO A O 1
ATOM 638 N N . VAL A 1 87 ? 20.656 -3.015 -13.408 1.00 66.00 87 VAL A N 1
ATOM 639 C CA . VAL A 1 87 ? 20.271 -2.712 -12.019 1.00 66.00 87 VAL A CA 1
ATOM 640 C C . VAL A 1 87 ? 20.162 -3.974 -11.167 1.00 66.00 87 VAL A C 1
ATOM 642 O O . VAL A 1 87 ? 20.513 -3.952 -9.990 1.00 66.00 87 VAL A O 1
ATOM 645 N N . PHE A 1 88 ? 19.708 -5.085 -11.747 1.00 66.12 88 PHE A N 1
ATOM 646 C CA . PHE A 1 88 ? 19.446 -6.313 -11.008 1.00 66.12 88 PHE A CA 1
ATOM 647 C C . PHE A 1 88 ? 20.319 -7.465 -11.520 1.00 66.12 88 PHE A C 1
ATOM 649 O O . PHE A 1 88 ? 20.199 -7.896 -12.666 1.00 66.12 88 PHE A O 1
ATOM 656 N N . ASN A 1 89 ? 21.192 -7.962 -10.643 1.00 68.62 89 ASN A N 1
ATOM 657 C CA . ASN A 1 89 ? 21.991 -9.174 -10.830 1.00 68.62 89 ASN A CA 1
ATOM 658 C C . ASN A 1 89 ? 21.218 -10.428 -10.356 1.00 68.62 89 ASN A C 1
ATOM 660 O O . ASN A 1 89 ? 20.046 -10.346 -9.979 1.00 68.62 89 ASN A O 1
ATOM 664 N N . ASP A 1 90 ? 21.880 -11.589 -10.332 1.00 69.38 90 ASP A N 1
ATOM 665 C CA . ASP A 1 90 ? 21.285 -12.885 -9.960 1.00 69.38 90 ASP A CA 1
ATOM 666 C C . ASP A 1 90 ? 20.617 -12.917 -8.567 1.00 69.38 90 ASP A C 1
ATOM 668 O O . ASP A 1 90 ? 19.776 -13.780 -8.310 1.00 69.38 90 ASP A O 1
ATOM 672 N N . TRP A 1 91 ? 20.920 -11.966 -7.670 1.00 64.62 91 TRP A N 1
ATOM 673 C CA . TRP A 1 91 ? 20.276 -11.856 -6.349 1.00 64.62 91 TRP A CA 1
ATOM 674 C C . TRP A 1 91 ? 18.794 -11.479 -6.416 1.00 64.62 91 TRP A C 1
ATOM 676 O O . TRP A 1 91 ? 18.070 -11.634 -5.438 1.00 64.62 91 TRP A O 1
ATOM 686 N N . TRP A 1 92 ? 18.330 -11.013 -7.573 1.00 72.56 92 TRP A N 1
ATOM 687 C CA . TRP A 1 92 ? 16.953 -10.581 -7.801 1.00 72.56 92 TRP A CA 1
ATOM 688 C C . TRP A 1 92 ? 16.151 -11.582 -8.627 1.00 72.56 92 TRP A C 1
ATOM 690 O O . TRP A 1 92 ? 15.144 -11.223 -9.252 1.00 72.56 92 TRP A O 1
ATOM 700 N N . ASN A 1 93 ? 16.607 -12.835 -8.689 1.00 82.31 93 ASN A N 1
ATOM 701 C CA . ASN A 1 93 ? 15.812 -13.911 -9.258 1.00 82.31 93 ASN A CA 1
ATOM 702 C C . ASN A 1 93 ? 14.483 -14.037 -8.493 1.00 82.31 93 ASN A C 1
ATOM 704 O O . ASN A 1 93 ? 14.472 -13.951 -7.263 1.00 82.31 93 ASN A O 1
ATOM 708 N N . PRO A 1 94 ? 13.349 -14.171 -9.204 1.00 87.50 94 PRO A N 1
ATOM 709 C CA . PRO A 1 94 ? 12.053 -14.278 -8.553 1.00 87.50 94 PRO A CA 1
ATOM 710 C C . PRO A 1 94 ? 12.029 -15.514 -7.650 1.00 87.50 94 PRO A C 1
ATOM 712 O O . PRO A 1 94 ? 12.515 -16.580 -8.021 1.00 87.50 94 PRO A O 1
ATOM 715 N N . ILE A 1 95 ? 11.462 -15.350 -6.458 1.00 91.38 95 ILE A N 1
ATOM 716 C CA . ILE A 1 95 ? 11.283 -16.429 -5.479 1.00 91.38 95 ILE A CA 1
ATOM 717 C C . ILE A 1 95 ? 9.929 -17.122 -5.658 1.00 91.38 95 ILE A C 1
ATOM 719 O O . ILE A 1 95 ? 9.744 -18.251 -5.214 1.00 91.38 95 ILE A O 1
ATOM 723 N N . LEU A 1 96 ? 8.973 -16.446 -6.302 1.00 93.00 96 LEU A N 1
ATOM 724 C CA . LEU A 1 96 ? 7.669 -17.004 -6.626 1.00 93.00 96 LEU A CA 1
ATOM 725 C C . LEU A 1 96 ? 7.708 -17.676 -8.000 1.00 93.00 96 LEU A C 1
ATOM 727 O O . LEU A 1 96 ? 8.211 -17.107 -8.965 1.00 93.00 96 LEU A O 1
ATOM 731 N N . ALA A 1 97 ? 7.110 -18.867 -8.095 1.00 92.31 97 ALA A N 1
ATOM 732 C CA . ALA A 1 97 ? 6.948 -19.575 -9.367 1.00 92.31 97 ALA A CA 1
ATOM 733 C C . ALA A 1 97 ? 5.944 -18.878 -10.305 1.00 92.31 97 ALA A C 1
ATOM 735 O O . ALA A 1 97 ? 6.106 -18.921 -11.519 1.00 92.31 97 ALA A O 1
ATOM 736 N N . ASN A 1 98 ? 4.924 -18.225 -9.735 1.00 94.31 98 ASN A N 1
ATOM 737 C CA . ASN A 1 98 ? 3.951 -17.398 -10.448 1.00 94.31 98 ASN A CA 1
ATOM 738 C C . ASN A 1 98 ? 3.887 -16.014 -9.784 1.00 94.31 98 ASN A C 1
ATOM 740 O O . ASN A 1 98 ? 3.829 -15.961 -8.552 1.00 94.31 98 ASN A O 1
ATOM 744 N N . PRO A 1 99 ? 3.851 -14.905 -10.541 1.00 95.38 99 PRO A N 1
ATOM 745 C CA . PRO A 1 99 ? 3.760 -13.569 -9.959 1.00 95.38 99 PRO A CA 1
ATOM 746 C C . PRO A 1 99 ? 2.428 -13.356 -9.225 1.00 95.38 99 PRO A C 1
ATOM 748 O O . PRO A 1 99 ? 1.423 -13.992 -9.549 1.00 95.38 99 PRO A O 1
ATOM 751 N N . LEU A 1 100 ? 2.401 -12.440 -8.251 1.00 94.69 100 LEU A N 1
ATOM 752 C CA . LEU A 1 100 ? 1.197 -12.137 -7.459 1.00 94.69 1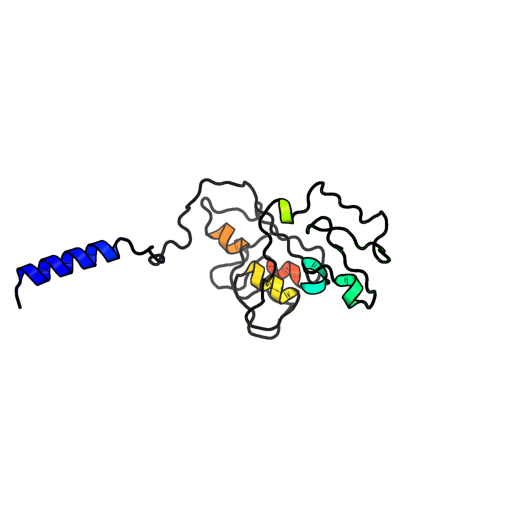00 LEU A CA 1
ATOM 753 C C . LEU A 1 100 ? 0.002 -11.696 -8.320 1.00 94.69 100 LEU A C 1
ATOM 755 O O . LEU A 1 100 ? -1.133 -12.030 -7.986 1.00 94.69 100 LEU A O 1
ATOM 759 N N . ALA A 1 101 ? 0.242 -11.009 -9.442 1.00 95.69 101 ALA A N 1
ATOM 760 C CA . ALA A 1 101 ? -0.799 -10.618 -10.395 1.00 95.69 101 ALA A CA 1
ATOM 761 C C . ALA A 1 101 ? -1.623 -11.809 -10.924 1.00 95.69 101 ALA A C 1
ATOM 763 O O . ALA A 1 101 ? -2.811 -11.642 -11.187 1.00 95.69 101 ALA A O 1
ATOM 764 N N . ASN A 1 102 ? -1.035 -13.011 -10.989 1.00 96.31 102 ASN A N 1
ATOM 765 C CA . ASN A 1 102 ? -1.716 -14.244 -11.407 1.00 96.31 102 ASN A CA 1
ATOM 766 C C . ASN A 1 102 ? -2.367 -15.019 -10.256 1.00 96.31 102 ASN A C 1
ATOM 768 O O . ASN A 1 102 ? -3.033 -16.025 -10.487 1.00 96.31 102 ASN A O 1
ATOM 772 N N . GLN A 1 103 ? -2.159 -14.589 -9.012 1.00 94.56 103 GLN A N 1
ATOM 773 C CA . GLN A 1 103 ? -2.700 -15.242 -7.816 1.00 94.56 103 GLN A CA 1
ATOM 774 C C . GLN A 1 103 ? -3.922 -14.502 -7.250 1.00 94.56 103 GLN A C 1
ATOM 776 O O . GLN A 1 103 ? -4.500 -14.928 -6.252 1.00 94.56 103 GLN A O 1
ATOM 781 N N . GLY A 1 104 ? -4.321 -13.391 -7.871 1.00 90.81 104 GLY A N 1
ATOM 782 C CA . GLY A 1 104 ? -5.402 -12.541 -7.395 1.00 90.81 104 GLY A CA 1
ATOM 783 C C . GLY A 1 104 ? -5.865 -11.545 -8.451 1.00 90.81 104 GLY A C 1
ATOM 784 O O . GLY A 1 104 ? -5.832 -11.815 -9.646 1.00 90.81 104 GLY A O 1
ATOM 785 N N . THR A 1 105 ? -6.342 -10.387 -8.001 1.00 94.38 105 THR A N 1
ATOM 786 C CA . THR A 1 105 ? -6.775 -9.296 -8.881 1.00 94.38 105 THR A CA 1
ATOM 787 C C . THR A 1 105 ? -5.808 -8.128 -8.763 1.00 94.38 105 THR A C 1
ATOM 789 O O . THR A 1 105 ? -5.615 -7.590 -7.674 1.00 94.38 105 THR A O 1
ATOM 792 N N . LEU A 1 106 ? -5.230 -7.720 -9.892 1.00 94.12 106 LEU A N 1
ATOM 793 C CA . LEU A 1 106 ? -4.402 -6.525 -9.993 1.00 94.12 106 LEU A CA 1
ATOM 794 C C . LEU A 1 106 ? -5.239 -5.343 -10.491 1.00 94.12 106 LEU A C 1
ATOM 796 O O . LEU A 1 106 ? -5.767 -5.370 -11.603 1.00 94.12 106 LEU A O 1
ATOM 800 N N . TYR A 1 107 ? -5.287 -4.276 -9.699 1.00 94.38 107 TYR A N 1
ATOM 801 C CA . TYR A 1 107 ? -5.797 -2.979 -10.135 1.00 94.38 107 TYR A CA 1
ATOM 802 C C . TYR A 1 107 ? -4.624 -2.130 -10.624 1.00 94.38 107 TYR A C 1
ATOM 804 O O . TYR A 1 107 ? -3.727 -1.815 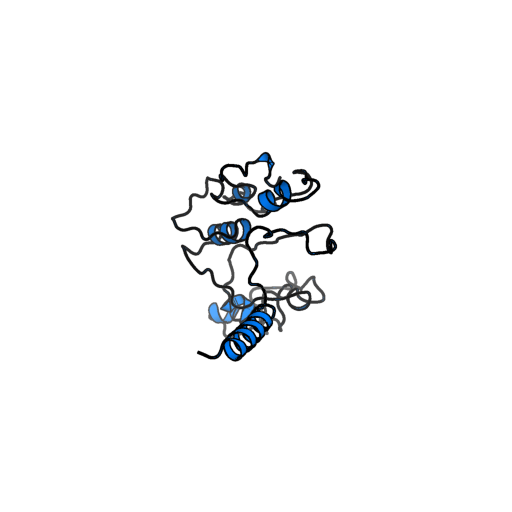-9.848 1.00 94.38 107 TYR A O 1
ATOM 812 N N . LYS A 1 108 ? -4.618 -1.801 -11.917 1.00 93.19 108 LYS A N 1
ATOM 813 C CA . LYS A 1 108 ? -3.496 -1.114 -12.579 1.00 93.19 108 LYS A CA 1
ATOM 814 C C . LYS A 1 108 ? -3.529 0.402 -12.403 1.00 93.19 108 LYS A C 1
ATOM 816 O O . LYS A 1 108 ? -2.510 1.015 -12.148 1.00 93.19 108 LYS A O 1
ATOM 821 N N . GLU A 1 109 ? -4.717 0.990 -12.472 1.00 90.25 109 GLU A N 1
ATOM 822 C CA . GLU A 1 109 ? -4.895 2.444 -12.495 1.00 90.25 109 GLU A CA 1
ATOM 823 C C . GLU A 1 109 ? -5.651 2.906 -11.250 1.00 90.25 109 GLU A C 1
ATOM 825 O O . GLU A 1 109 ? -6.830 3.261 -11.297 1.00 90.25 109 GLU A O 1
ATOM 830 N N . VAL A 1 110 ? -4.978 2.828 -10.100 1.00 88.62 110 VAL A N 1
ATOM 831 C CA . VAL A 1 110 ? -5.520 3.307 -8.823 1.00 88.62 110 VAL A CA 1
ATOM 832 C C . VAL A 1 110 ? -4.996 4.712 -8.561 1.00 88.62 110 VAL A C 1
ATOM 834 O O . VAL A 1 110 ? -3.795 4.919 -8.394 1.00 88.62 110 VAL A O 1
ATOM 837 N N . PHE A 1 111 ? -5.908 5.679 -8.487 1.00 87.62 111 PHE A N 1
ATOM 838 C CA . PHE A 1 111 ? -5.562 7.082 -8.283 1.00 87.62 111 PHE A CA 1
ATOM 839 C C . PHE A 1 111 ? -5.872 7.547 -6.864 1.00 87.62 111 PHE A C 1
ATOM 841 O O . PHE A 1 111 ? -6.922 7.250 -6.289 1.00 87.62 111 PHE A O 1
ATOM 848 N N . TYR A 1 112 ? -4.962 8.349 -6.320 1.00 88.81 112 TYR A N 1
ATOM 849 C CA . TYR A 1 112 ? -5.200 9.101 -5.099 1.00 88.81 112 TYR A CA 1
ATOM 850 C C . TYR A 1 112 ? -6.062 10.325 -5.441 1.00 88.81 112 TYR A C 1
ATOM 852 O O . TYR A 1 112 ? -5.574 11.278 -6.042 1.00 88.81 112 TYR A O 1
ATOM 860 N N . ALA A 1 113 ? -7.361 10.264 -5.135 1.00 90.69 113 ALA A N 1
ATOM 861 C CA . ALA A 1 113 ? -8.341 11.183 -5.716 1.00 90.69 113 ALA A CA 1
ATOM 862 C C . ALA A 1 113 ? -8.298 12.614 -5.155 1.00 90.69 113 ALA A C 1
ATOM 864 O O . ALA A 1 113 ? -8.650 13.550 -5.868 1.00 90.69 113 ALA A O 1
ATOM 865 N N . SER A 1 114 ? -7.912 12.798 -3.889 1.00 89.69 114 SER A N 1
ATOM 866 C CA . SER A 1 114 ? -7.939 14.108 -3.228 1.00 89.69 114 SER A CA 1
ATOM 867 C C . SER A 1 114 ? -6.866 14.228 -2.153 1.00 89.69 114 SER A C 1
ATOM 869 O O . SER A 1 114 ? -6.567 13.251 -1.472 1.00 89.69 114 SER A O 1
ATOM 871 N N . GLY A 1 115 ? -6.338 15.438 -1.966 1.00 88.25 115 GLY A N 1
ATOM 872 C CA . GLY A 1 115 ? -5.304 15.751 -0.980 1.00 88.25 115 GLY A CA 1
ATOM 873 C C . GLY A 1 115 ? -3.872 15.527 -1.489 1.00 88.25 115 GLY A C 1
ATOM 874 O O . GLY A 1 115 ? -3.663 15.055 -2.608 1.00 88.25 115 GLY A O 1
ATOM 875 N N . PRO A 1 116 ? -2.855 15.886 -0.686 1.00 87.62 116 PRO A N 1
ATOM 876 C CA . PRO A 1 116 ? -1.462 15.733 -1.077 1.00 87.62 116 PRO A CA 1
ATOM 877 C C . PRO A 1 116 ? -1.061 14.259 -1.194 1.00 87.62 116 PRO A C 1
ATOM 879 O O . PRO A 1 116 ? -1.287 13.460 -0.282 1.00 87.62 116 PRO A O 1
ATOM 882 N N . THR A 1 117 ? -0.393 13.912 -2.294 1.00 85.88 117 THR A N 1
ATOM 883 C CA . THR A 1 117 ? 0.221 12.594 -2.481 1.00 85.88 117 THR A CA 1
ATOM 884 C C . THR A 1 117 ? 1.535 12.517 -1.715 1.00 85.88 117 THR A C 1
ATOM 886 O O . THR A 1 117 ? 2.407 13.371 -1.869 1.00 85.88 117 THR A O 1
ATOM 889 N N . GLY A 1 118 ? 1.709 11.469 -0.920 1.00 85.25 118 GLY A N 1
ATOM 890 C CA . GLY A 1 118 ? 2.934 11.225 -0.170 1.00 85.25 118 GLY A CA 1
ATOM 891 C C . GLY A 1 118 ? 2.948 9.808 0.377 1.00 85.25 118 GLY A C 1
ATOM 892 O O . GLY A 1 118 ? 1.896 9.186 0.506 1.00 85.25 118 GLY A O 1
ATOM 893 N N . HIS A 1 119 ? 4.134 9.300 0.706 1.00 86.94 119 HIS A N 1
ATOM 894 C CA . HIS A 1 119 ? 4.315 7.918 1.156 1.00 86.94 119 HIS A CA 1
ATOM 895 C C . HIS A 1 119 ? 3.436 7.628 2.379 1.00 86.94 119 HIS A C 1
ATOM 897 O O . HIS A 1 119 ? 2.588 6.739 2.349 1.00 86.94 119 HIS A O 1
ATOM 903 N N . TYR A 1 120 ? 3.566 8.450 3.421 1.00 87.06 120 TYR A N 1
ATOM 904 C CA . TYR A 1 120 ? 2.772 8.303 4.636 1.00 87.06 120 TYR A CA 1
ATOM 905 C C . TYR A 1 120 ? 1.281 8.594 4.425 1.00 87.06 120 TYR A C 1
ATOM 907 O O . TYR A 1 120 ? 0.441 7.901 4.997 1.00 87.06 120 TYR A O 1
ATOM 915 N N . ASN A 1 121 ? 0.932 9.562 3.572 1.00 88.44 121 ASN A N 1
ATOM 916 C CA . ASN A 1 121 ? -0.468 9.860 3.254 1.00 88.44 121 ASN A CA 1
ATOM 917 C C . ASN A 1 121 ? -1.133 8.651 2.593 1.00 88.44 121 ASN A C 1
ATOM 919 O O . ASN A 1 121 ? -2.195 8.228 3.031 1.00 88.44 121 ASN A O 1
ATOM 923 N N . GLY A 1 122 ? -0.469 8.024 1.617 1.00 89.19 122 GLY A N 1
ATOM 924 C CA . GLY A 1 122 ? -0.955 6.801 0.976 1.00 89.19 122 GLY A CA 1
ATOM 925 C C . GLY A 1 122 ? -1.185 5.663 1.974 1.00 89.19 122 GLY A C 1
ATOM 926 O O . GLY A 1 122 ? -2.206 4.979 1.901 1.00 89.19 122 GLY A O 1
ATOM 927 N N . HIS A 1 123 ? -0.294 5.510 2.960 1.00 90.12 123 HIS A N 1
ATOM 928 C CA . HIS A 1 123 ? -0.487 4.529 4.031 1.00 90.12 123 HIS A CA 1
ATOM 929 C C . HIS A 1 123 ? -1.681 4.899 4.907 1.00 90.12 123 HIS A C 1
ATOM 931 O O . HIS A 1 123 ? -2.557 4.071 5.115 1.00 90.12 123 HIS A O 1
ATOM 937 N N . THR A 1 124 ? -1.773 6.152 5.351 1.00 91.12 124 THR A N 1
ATOM 938 C CA . THR A 1 124 ? -2.898 6.639 6.161 1.00 91.12 124 THR A CA 1
ATOM 939 C C . THR A 1 124 ? -4.240 6.402 5.472 1.00 91.12 124 THR A C 1
ATOM 941 O O . THR A 1 124 ? -5.158 5.876 6.100 1.00 91.12 124 THR A O 1
ATOM 944 N N . VAL A 1 125 ? -4.358 6.719 4.179 1.00 91.94 125 VAL A N 1
ATOM 945 C CA . VAL A 1 125 ? -5.589 6.471 3.412 1.00 91.94 125 VAL A CA 1
ATOM 946 C C . VAL A 1 125 ? -5.890 4.986 3.323 1.00 91.94 125 VAL A C 1
ATOM 948 O O . VAL A 1 125 ? -7.032 4.589 3.518 1.00 91.94 125 VAL A O 1
ATOM 951 N N . 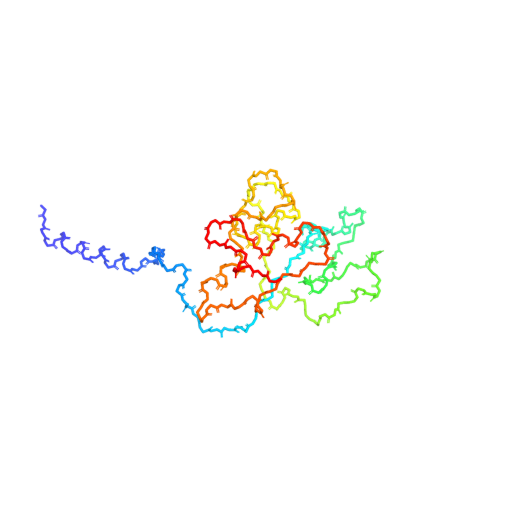THR A 1 126 ? -4.881 4.151 3.082 1.00 91.62 126 THR A N 1
ATOM 952 C CA . THR A 1 126 ? -5.098 2.702 3.008 1.00 91.62 126 THR A CA 1
ATOM 953 C C . THR A 1 126 ? -5.541 2.131 4.356 1.00 91.62 126 THR A C 1
ATOM 955 O O . THR A 1 126 ? -6.403 1.258 4.407 1.00 91.62 126 THR A O 1
ATOM 958 N N . MET A 1 127 ? -4.999 2.658 5.455 1.00 92.69 127 MET A N 1
ATOM 959 C CA . MET A 1 127 ? -5.332 2.215 6.805 1.00 92.69 127 MET A CA 1
ATOM 960 C C . MET A 1 127 ? -6.704 2.693 7.267 1.00 92.69 127 MET A C 1
ATOM 962 O O . MET A 1 127 ? -7.369 1.963 7.995 1.00 92.69 127 MET A O 1
ATOM 966 N N . THR A 1 128 ? -7.125 3.896 6.877 1.00 93.19 128 THR A N 1
ATOM 967 C CA . THR A 1 128 ? -8.316 4.558 7.441 1.00 93.19 128 THR A CA 1
ATOM 968 C C . THR A 1 128 ? -9.479 4.705 6.466 1.00 93.19 128 THR A C 1
ATOM 970 O O . THR A 1 128 ? -10.582 5.059 6.874 1.00 93.19 128 THR A O 1
ATOM 973 N N . GLY A 1 129 ? -9.248 4.496 5.170 1.00 93.06 129 GLY A N 1
ATOM 974 C CA . GLY A 1 129 ? -10.217 4.756 4.104 1.00 93.06 129 GLY A CA 1
ATOM 975 C C . GLY A 1 129 ? -10.518 6.238 3.850 1.00 93.06 129 GLY A C 1
ATOM 976 O O . GLY A 1 129 ? -11.416 6.535 3.067 1.00 93.06 129 GLY A O 1
ATOM 977 N N . ASN A 1 130 ? -9.805 7.169 4.492 1.00 92.06 130 ASN A N 1
ATOM 978 C CA . ASN A 1 130 ? -10.083 8.605 4.428 1.00 92.06 130 ASN A CA 1
ATOM 979 C C . ASN A 1 130 ? -8.889 9.373 3.861 1.00 92.06 130 ASN A C 1
ATOM 981 O O . ASN A 1 130 ? -7.777 9.233 4.367 1.00 92.06 130 ASN A O 1
ATOM 985 N N . TYR A 1 131 ? -9.128 10.209 2.844 1.00 91.06 131 TYR A N 1
ATOM 986 C CA . TYR A 1 131 ? -8.113 11.103 2.282 1.00 91.06 131 TYR A CA 1
ATOM 987 C C . TYR A 1 131 ? -7.639 12.130 3.315 1.00 91.06 131 TYR A C 1
ATOM 989 O O . TYR A 1 131 ? -8.431 12.688 4.070 1.00 91.06 131 TYR A O 1
ATOM 997 N N . THR A 1 132 ? -6.336 12.410 3.332 1.00 82.69 132 THR A N 1
ATOM 998 C CA . THR A 1 132 ? -5.760 13.457 4.186 1.00 82.69 132 THR A CA 1
ATOM 999 C C . THR A 1 132 ? -5.930 14.825 3.522 1.00 82.69 132 THR A C 1
ATOM 1001 O O . THR A 1 132 ? -5.408 15.025 2.427 1.00 82.69 132 THR A O 1
ATOM 1004 N N . GLU A 1 133 ? -6.620 15.771 4.164 1.00 74.00 133 GLU A N 1
ATOM 1005 C CA . GLU A 1 133 ? -6.922 17.088 3.569 1.00 74.00 133 GLU A CA 1
ATOM 1006 C C . GLU A 1 133 ? -5.789 18.119 3.712 1.00 74.00 133 GLU A C 1
ATOM 1008 O O . GLU A 1 133 ? -5.625 18.983 2.852 1.00 74.00 133 GLU A O 1
ATOM 1013 N N . THR A 1 134 ? -4.991 18.046 4.782 1.00 65.25 134 THR A N 1
ATOM 1014 C CA . THR A 1 134 ? -3.969 19.054 5.115 1.00 65.25 134 THR A CA 1
ATOM 1015 C C . THR A 1 134 ? -2.559 18.472 5.197 1.00 65.25 134 THR A C 1
ATOM 1017 O O . THR A 1 134 ? -2.347 17.259 5.131 1.00 65.25 134 THR A O 1
ATOM 1020 N N . GLY A 1 135 ? -1.572 19.373 5.292 1.00 61.25 135 GLY A N 1
ATOM 1021 C CA . GLY A 1 135 ? -0.170 19.031 5.505 1.00 61.25 135 GLY A CA 1
ATOM 1022 C C . GLY A 1 135 ? 0.002 18.088 6.694 1.00 61.25 135 GLY A C 1
ATOM 1023 O O . GLY A 1 135 ? -0.570 18.279 7.765 1.00 61.25 135 GLY A O 1
ATOM 1024 N N . LEU A 1 136 ? 0.782 17.044 6.465 1.00 67.69 136 LEU A N 1
ATOM 1025 C CA . LEU A 1 136 ? 0.884 15.903 7.348 1.00 67.69 136 LEU A CA 1
ATOM 1026 C C . LEU A 1 136 ? 1.648 16.226 8.640 1.00 67.69 136 LEU A C 1
ATOM 1028 O O . LEU A 1 136 ? 2.770 16.727 8.589 1.00 67.69 136 LEU A O 1
ATOM 1032 N N . ASN A 1 137 ? 1.092 15.842 9.793 1.00 75.50 137 ASN A N 1
ATOM 1033 C CA . ASN A 1 137 ? 1.850 15.764 11.038 1.00 75.50 137 ASN A CA 1
ATOM 1034 C C . ASN A 1 137 ? 2.277 14.311 11.291 1.00 75.50 137 ASN A C 1
ATOM 1036 O O . ASN A 1 137 ? 1.479 13.462 11.673 1.00 75.50 137 ASN A O 1
ATOM 1040 N N . LEU A 1 138 ? 3.562 14.055 11.067 1.00 81.31 138 LEU A N 1
ATOM 1041 C CA . LEU A 1 138 ? 4.210 12.747 11.180 1.00 81.31 138 LEU A CA 1
ATOM 1042 C C . LEU A 1 138 ? 4.344 12.239 12.626 1.00 81.31 138 LEU A C 1
ATOM 1044 O O . LEU A 1 138 ? 4.724 11.093 12.832 1.00 81.31 138 LEU A O 1
ATOM 1048 N N . ASN A 1 139 ? 4.059 13.087 13.617 1.00 81.69 139 ASN A N 1
ATOM 1049 C CA . ASN A 1 139 ? 4.253 12.786 15.037 1.00 81.69 139 ASN A CA 1
ATOM 1050 C C . ASN A 1 139 ? 2.953 12.404 15.755 1.00 81.69 139 ASN A C 1
ATOM 1052 O O . ASN A 1 139 ? 2.945 12.268 16.977 1.00 81.69 139 ASN A O 1
ATOM 1056 N N . ILE A 1 140 ? 1.841 12.303 15.027 1.00 85.94 140 ILE A N 1
ATOM 1057 C CA . ILE A 1 140 ? 0.533 12.000 15.602 1.00 85.94 140 ILE A CA 1
ATOM 1058 C C . ILE A 1 140 ? -0.132 10.857 14.845 1.00 85.94 140 ILE A C 1
ATOM 1060 O O . ILE A 1 140 ? 0.000 10.722 13.628 1.00 85.94 140 ILE A O 1
ATOM 1064 N N . ASN A 1 141 ? -0.900 10.065 15.585 1.00 90.94 141 ASN A N 1
ATOM 1065 C CA . ASN A 1 141 ? -1.792 9.062 15.023 1.00 90.94 141 ASN A CA 1
ATOM 1066 C C . ASN A 1 141 ? -2.819 9.699 14.062 1.00 90.94 141 ASN A C 1
ATOM 1068 O O . ASN A 1 141 ? -3.209 10.863 14.250 1.00 90.94 141 ASN A O 1
ATOM 1072 N N . PRO A 1 142 ? -3.291 8.948 13.052 1.00 91.06 142 PRO A N 1
ATOM 1073 C CA . PRO A 1 142 ? -4.306 9.420 12.121 1.00 91.06 142 PRO A CA 1
ATOM 1074 C C . PRO A 1 142 ? -5.607 9.805 12.833 1.00 91.06 142 PRO A C 1
ATOM 1076 O O . PRO A 1 142 ? -5.908 9.345 13.933 1.00 91.06 142 PRO A O 1
ATOM 1079 N N . GLU A 1 143 ? -6.387 10.685 12.212 1.00 91.19 143 GLU A N 1
ATOM 1080 C CA . GLU A 1 143 ? -7.635 11.187 12.796 1.00 91.19 143 GLU A CA 1
ATOM 1081 C C . GLU A 1 143 ? -8.776 10.169 12.757 1.00 91.19 143 GLU A C 1
ATOM 1083 O O . GLU A 1 143 ? -9.553 10.110 13.704 1.00 91.19 143 GLU A O 1
ATOM 1088 N N . TYR A 1 144 ? -8.857 9.360 11.699 1.00 93.31 144 TYR A N 1
ATOM 1089 C CA . TYR A 1 144 ? -9.949 8.414 11.470 1.00 93.31 144 TYR A CA 1
ATOM 1090 C C . TYR A 1 144 ? -9.568 6.979 11.849 1.00 93.31 144 TYR A C 1
ATOM 1092 O O . TYR A 1 144 ? -8.386 6.637 11.743 1.00 93.31 144 TYR A O 1
ATOM 1100 N N . PRO A 1 145 ? -10.544 6.131 12.240 1.00 95.56 145 PRO A N 1
ATOM 1101 C CA . PRO A 1 145 ? -10.281 4.758 12.652 1.00 95.56 145 PRO A CA 1
ATOM 1102 C C . PRO A 1 145 ? -9.555 3.956 11.579 1.00 95.56 145 PRO A C 1
ATOM 1104 O O . PRO A 1 145 ? -9.878 4.017 10.393 1.00 95.56 145 PRO A O 1
ATOM 1107 N N . THR A 1 146 ? -8.586 3.173 12.022 1.00 95.12 146 THR A N 1
ATOM 1108 C CA . THR A 1 146 ? -7.831 2.239 11.196 1.00 95.12 146 THR A CA 1
ATOM 1109 C C . THR A 1 146 ? -8.619 0.950 10.960 1.00 95.12 146 THR A C 1
ATOM 1111 O O . THR A 1 146 ? -9.530 0.587 11.712 1.00 95.12 146 THR A O 1
ATOM 1114 N N . VAL A 1 147 ? -8.217 0.181 9.947 1.00 93.69 147 VAL A N 1
ATOM 1115 C CA . VAL A 1 147 ? -8.752 -1.162 9.685 1.00 93.69 147 VAL A CA 1
ATOM 1116 C C . VAL A 1 147 ? -8.626 -2.089 10.902 1.00 93.69 147 VAL A C 1
ATOM 1118 O O . VAL A 1 147 ? -9.487 -2.943 11.113 1.00 93.69 147 VAL A O 1
ATOM 1121 N N . PHE A 1 148 ? -7.611 -1.888 11.749 1.00 94.38 148 PHE A N 1
ATOM 1122 C CA . PHE A 1 148 ? -7.416 -2.658 12.976 1.00 94.38 148 PHE A CA 1
ATOM 1123 C C . PHE A 1 148 ? -8.489 -2.355 14.011 1.00 94.38 148 PHE A C 1
ATOM 1125 O O . PHE A 1 148 ? -9.086 -3.275 14.567 1.00 94.38 148 PHE A O 1
ATOM 1132 N N . GLU A 1 149 ? -8.785 -1.075 14.211 1.00 93.75 149 GLU A N 1
ATOM 1133 C CA . GLU A 1 149 ? -9.822 -0.633 15.135 1.00 93.75 149 GLU A CA 1
ATOM 1134 C C . GLU A 1 149 ? -11.206 -1.094 14.677 1.00 93.75 149 GLU A C 1
ATOM 1136 O O . GLU A 1 149 ? -11.991 -1.579 15.496 1.00 93.75 149 GLU A O 1
ATOM 1141 N N . TYR A 1 150 ? -11.487 -1.056 13.369 1.00 91.69 150 TYR A N 1
ATOM 1142 C CA . TYR A 1 150 ? -12.707 -1.653 12.826 1.00 91.69 150 TYR A CA 1
ATOM 1143 C C . TYR A 1 150 ? -12.764 -3.164 13.066 1.00 91.69 150 TYR A C 1
ATOM 1145 O O . TYR A 1 150 ? -13.768 -3.668 13.573 1.00 91.69 150 TYR A O 1
ATOM 1153 N N . TYR A 1 151 ? -11.686 -3.887 12.751 1.00 89.56 151 TYR A N 1
ATOM 1154 C CA . TYR A 1 151 ? -11.607 -5.333 12.951 1.00 89.56 151 TYR A CA 1
ATOM 1155 C C . TYR A 1 151 ? -11.817 -5.715 14.417 1.00 89.56 151 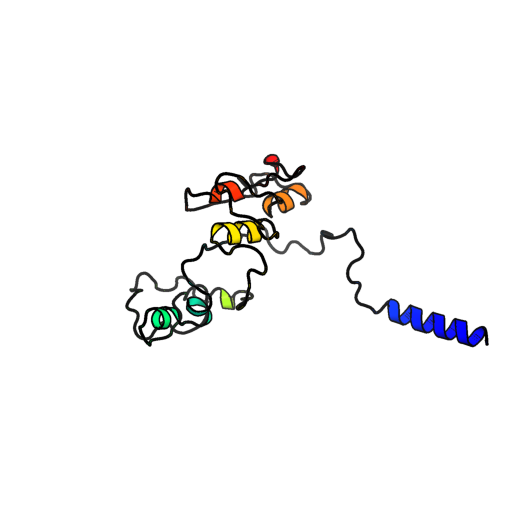TYR A C 1
ATOM 1157 O O . TYR A 1 151 ? -12.618 -6.598 14.718 1.00 89.56 151 TYR A O 1
ATOM 1165 N N . ARG A 1 152 ? -11.138 -5.052 15.353 1.00 90.06 152 ARG A N 1
ATOM 1166 C CA . ARG A 1 152 ? -11.180 -5.427 16.769 1.00 90.06 152 ARG A CA 1
ATOM 1167 C C . ARG A 1 152 ? -12.473 -5.016 17.457 1.00 90.06 152 ARG A C 1
ATOM 1169 O O . ARG A 1 152 ? -12.942 -5.763 18.315 1.00 90.06 152 ARG A O 1
ATOM 1176 N N . ARG A 1 153 ? -13.057 -3.878 17.074 1.00 88.75 153 ARG A N 1
ATOM 1177 C CA . ARG A 1 153 ? -14.294 -3.374 17.680 1.00 88.75 153 ARG A CA 1
ATOM 1178 C C . ARG A 1 153 ? -15.553 -4.057 17.151 1.00 88.75 153 ARG A C 1
ATOM 1180 O O . ARG A 1 153 ? -16.495 -4.229 17.916 1.00 88.75 153 ARG A O 1
ATOM 1187 N N . HIS A 1 154 ? -15.568 -4.443 15.873 1.00 87.69 154 HIS A N 1
ATOM 1188 C CA . HIS A 1 154 ? -16.780 -4.943 15.204 1.00 87.69 154 HIS A CA 1
ATOM 1189 C C . HIS A 1 154 ? -16.734 -6.425 14.830 1.00 87.69 154 HIS A C 1
ATOM 1191 O O . HIS A 1 154 ? -17.656 -6.920 14.186 1.00 87.69 154 HIS A O 1
ATOM 1197 N N . SER A 1 155 ? -15.690 -7.152 15.228 1.00 81.38 155 SER A N 1
ATOM 1198 C CA . SER A 1 155 ? -15.707 -8.618 15.169 1.00 81.38 155 SER A CA 1
ATOM 1199 C C . SER A 1 155 ? -16.483 -9.207 16.345 1.00 81.38 155 SER A C 1
ATOM 1201 O O . SER A 1 155 ? -16.392 -8.703 17.461 1.00 81.38 155 SER A O 1
ATOM 1203 N N . ASP A 1 156 ? -17.164 -10.329 16.111 1.00 74.69 156 ASP A N 1
ATOM 1204 C CA . ASP A 1 156 ? -17.809 -11.135 17.151 1.00 74.69 156 ASP A CA 1
ATOM 1205 C C . ASP A 1 156 ? -17.238 -12.575 17.155 1.00 74.69 156 ASP A C 1
ATOM 1207 O O . ASP A 1 156 ? -17.248 -13.239 16.111 1.00 74.69 156 ASP A O 1
ATOM 1211 N N . PRO A 1 157 ? -16.680 -13.071 18.277 1.00 76.81 157 PRO A N 1
ATOM 1212 C CA . PRO A 1 157 ? -16.330 -12.297 19.468 1.00 76.81 157 PRO A CA 1
ATOM 1213 C C . PRO A 1 157 ? -15.250 -11.256 19.155 1.00 76.81 157 PRO A C 1
ATOM 1215 O O . PRO A 1 157 ? -14.414 -11.459 18.260 1.00 76.81 157 PRO A O 1
ATOM 1218 N N . ALA A 1 158 ? -15.247 -10.170 19.935 1.00 76.94 158 ALA A N 1
ATOM 1219 C CA . ALA A 1 158 ? -14.253 -9.107 19.832 1.00 76.94 158 ALA A CA 1
ATOM 1220 C C . ALA A 1 158 ? -12.834 -9.685 19.884 1.00 76.94 158 ALA A C 1
ATOM 1222 O O . ALA A 1 158 ? -12.518 -10.570 20.688 1.00 76.94 158 ALA A O 1
ATOM 1223 N N . LYS A 1 159 ? -11.965 -9.208 18.990 1.00 82.62 159 LYS A N 1
ATOM 1224 C CA . LYS A 1 159 ? -10.621 -9.769 18.823 1.00 82.62 159 LYS A CA 1
ATOM 1225 C C . LYS A 1 159 ? -9.618 -9.046 19.717 1.00 82.62 159 LYS A C 1
ATOM 1227 O O . LYS A 1 159 ? -9.547 -7.817 19.755 1.00 82.62 159 LYS A O 1
ATOM 1232 N N . SER A 1 160 ? -8.818 -9.835 20.431 1.00 82.50 160 SER A N 1
ATOM 1233 C CA . SER A 1 160 ? -7.707 -9.340 21.254 1.00 82.50 160 SER A CA 1
ATOM 1234 C C . SER A 1 160 ? -6.641 -8.638 20.404 1.00 82.50 160 SER A C 1
ATOM 1236 O O . SER A 1 160 ? -6.461 -8.986 19.236 1.00 82.50 160 SER A O 1
ATOM 1238 N N . ALA A 1 161 ? -5.899 -7.705 21.012 1.00 79.19 161 ALA A N 1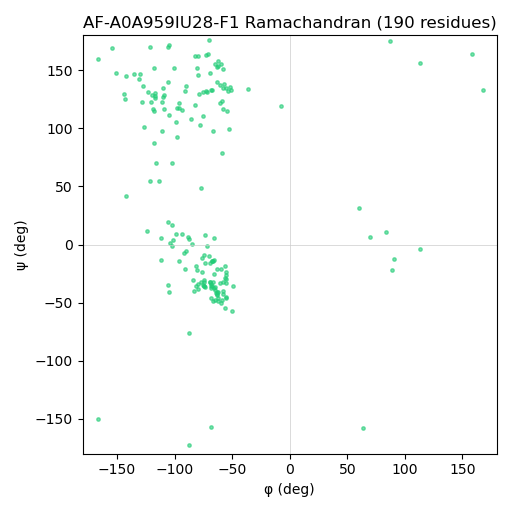
ATOM 1239 C CA . ALA A 1 161 ? -4.716 -7.079 20.413 1.00 79.19 161 ALA A CA 1
ATOM 1240 C C . ALA A 1 161 ? -3.696 -8.137 19.973 1.00 79.19 161 ALA A C 1
ATOM 1242 O O . ALA A 1 161 ? -3.077 -8.017 18.926 1.00 79.19 161 ALA A O 1
ATOM 1243 N N . LEU A 1 162 ? -3.607 -9.254 20.703 1.00 84.94 162 LEU A N 1
ATOM 1244 C CA . LEU A 1 162 ? -2.761 -10.406 20.364 1.00 84.94 162 LEU A CA 1
ATOM 1245 C C . LEU A 1 162 ? -3.183 -11.143 19.077 1.00 84.94 162 LEU A C 1
ATOM 1247 O O . LEU A 1 162 ? -2.661 -12.214 18.808 1.00 84.94 162 LEU A O 1
ATOM 1251 N N . ASN A 1 163 ? -4.163 -10.634 18.327 1.00 86.62 163 ASN A N 1
ATOM 1252 C CA . ASN A 1 163 ? -4.575 -11.145 17.019 1.00 86.62 163 ASN A CA 1
ATOM 1253 C C . ASN A 1 163 ? -4.519 -10.072 15.914 1.00 86.62 163 ASN A C 1
ATOM 1255 O O . ASN A 1 163 ? -5.074 -10.292 14.836 1.00 86.62 163 ASN A O 1
ATOM 1259 N N . ALA A 1 164 ? -3.909 -8.913 16.176 1.00 91.50 164 ALA A N 1
ATOM 1260 C CA . ALA A 1 164 ? -3.710 -7.846 15.201 1.00 91.50 164 ALA A CA 1
ATOM 1261 C C . ALA A 1 164 ? -2.348 -7.181 15.436 1.00 91.50 164 ALA A C 1
ATOM 1263 O O . ALA A 1 164 ? -2.072 -6.712 16.537 1.00 91.50 164 ALA A O 1
ATOM 1264 N N . TRP A 1 165 ? -1.520 -7.125 14.396 1.00 92.44 165 TRP A N 1
ATOM 1265 C CA . TRP A 1 165 ? -0.170 -6.570 14.468 1.00 92.44 165 TRP A CA 1
ATOM 1266 C C . TRP A 1 165 ? 0.063 -5.592 13.334 1.00 92.44 165 TRP A C 1
ATOM 1268 O O . TRP A 1 165 ? -0.370 -5.825 12.202 1.00 92.44 165 TRP A O 1
ATOM 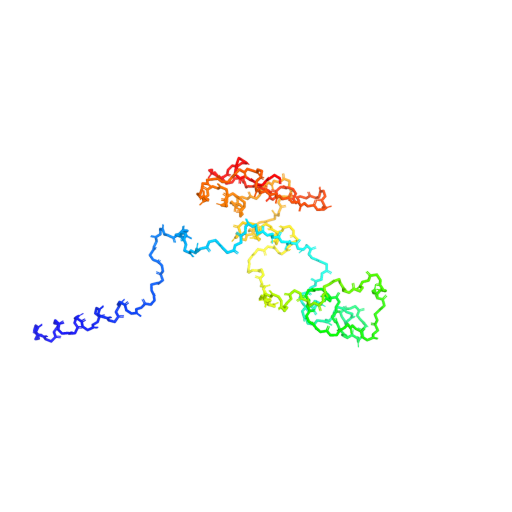1278 N N . TRP A 1 166 ? 0.790 -4.533 13.649 1.00 92.31 166 TRP A N 1
ATOM 1279 C CA . TRP A 1 166 ? 1.312 -3.585 12.693 1.00 92.31 166 TRP A CA 1
ATOM 1280 C C . TRP A 1 166 ? 2.833 -3.607 12.769 1.00 92.31 166 TRP A C 1
ATOM 1282 O O . TRP A 1 166 ? 3.437 -3.264 13.782 1.00 92.31 166 TRP A O 1
ATOM 1292 N N . ILE A 1 167 ? 3.461 -4.035 11.679 1.00 90.00 167 ILE A N 1
ATOM 1293 C CA . ILE A 1 167 ? 4.911 -4.183 11.603 1.00 90.00 167 ILE A CA 1
ATOM 1294 C C . ILE A 1 167 ? 5.417 -3.219 10.541 1.00 90.00 167 ILE A C 1
ATOM 1296 O O . ILE A 1 167 ? 4.961 -3.247 9.401 1.00 90.00 167 ILE A O 1
ATOM 1300 N N . SER A 1 168 ? 6.375 -2.380 10.924 1.00 86.75 168 SER A N 1
ATOM 1301 C CA . SER A 1 168 ? 7.080 -1.475 10.022 1.00 86.75 168 SER A CA 1
ATOM 1302 C C . SER A 1 168 ? 8.574 -1.747 10.112 1.00 86.75 168 SER A C 1
ATOM 1304 O O . SER A 1 168 ? 9.138 -1.787 11.203 1.00 86.75 168 SER A O 1
ATOM 1306 N N . GLU A 1 169 ? 9.221 -1.893 8.960 1.00 82.56 169 GLU A N 1
ATOM 1307 C CA . GLU A 1 169 ? 10.679 -2.020 8.850 1.00 82.56 169 GLU A CA 1
ATOM 1308 C C . GLU A 1 169 ? 11.414 -0.680 9.031 1.00 82.56 169 GLU A C 1
ATOM 1310 O O . GLU A 1 169 ? 12.627 -0.652 9.227 1.00 82.56 169 GLU A O 1
ATOM 1315 N N . ALA A 1 170 ? 10.684 0.441 9.015 1.00 72.69 170 ALA A N 1
ATOM 1316 C CA . ALA A 1 170 ? 11.228 1.777 9.221 1.00 72.69 170 ALA A CA 1
ATOM 1317 C C . ALA A 1 170 ? 10.785 2.371 10.568 1.00 72.69 170 ALA A C 1
ATOM 1319 O O . ALA A 1 170 ? 9.595 2.384 10.892 1.00 72.69 170 ALA A O 1
ATOM 1320 N N . LEU A 1 171 ? 11.742 2.968 11.290 1.00 61.19 171 LEU A N 1
ATOM 1321 C CA . LEU A 1 171 ? 11.543 3.732 12.537 1.00 61.19 171 LEU A CA 1
ATOM 1322 C C . LEU A 1 171 ? 10.904 5.118 12.323 1.00 61.19 171 LEU A C 1
ATOM 1324 O O . LEU A 1 171 ? 10.883 5.937 13.237 1.00 61.19 171 LEU A O 1
ATOM 1328 N N . GLY A 1 172 ? 10.454 5.415 11.101 1.00 74.19 172 GLY A N 1
ATOM 1329 C CA . GLY A 1 172 ? 9.797 6.674 10.765 1.00 74.19 172 GLY A CA 1
ATOM 1330 C C . GLY A 1 172 ? 8.416 6.814 11.430 1.00 74.19 172 GLY A C 1
ATOM 1331 O O . GLY A 1 172 ? 8.128 6.140 12.408 1.00 74.19 172 GLY A O 1
ATOM 1332 N N . PRO A 1 173 ? 7.509 7.638 10.891 1.00 80.81 173 PRO A N 1
ATOM 1333 C CA . PRO A 1 173 ? 6.176 7.876 11.477 1.00 80.81 173 PRO A CA 1
ATOM 1334 C C . PRO A 1 173 ? 5.256 6.637 11.476 1.00 80.81 173 PRO A C 1
ATOM 1336 O O . PRO A 1 173 ? 4.189 6.638 12.079 1.00 80.81 173 PRO A O 1
ATOM 1339 N N . TYR A 1 174 ? 5.622 5.586 10.738 1.00 85.50 174 TYR A N 1
ATOM 1340 C CA . TYR A 1 174 ? 4.744 4.464 10.423 1.00 85.50 174 TYR A CA 1
ATOM 1341 C C . TYR A 1 174 ? 4.226 3.687 11.638 1.00 85.50 174 TYR A C 1
ATOM 1343 O O . TYR A 1 174 ? 3.076 3.262 11.563 1.00 85.50 174 TYR A O 1
ATOM 1351 N N . PRO A 1 175 ? 4.954 3.518 12.762 1.00 85.62 175 PRO A N 1
ATOM 1352 C CA . PRO A 1 175 ? 4.394 2.911 13.968 1.00 85.62 175 PRO A CA 1
ATOM 1353 C C . PRO A 1 175 ? 3.128 3.614 14.481 1.00 85.62 175 PRO A C 1
ATOM 1355 O O . PRO A 1 175 ? 2.276 2.951 15.058 1.00 85.62 175 PRO A O 1
ATOM 1358 N N . SER A 1 176 ? 2.942 4.912 14.205 1.00 87.06 176 SER A N 1
ATOM 1359 C CA . SER A 1 176 ? 1.734 5.668 14.570 1.00 87.06 176 SER A CA 1
ATOM 1360 C C . SER A 1 176 ? 0.486 5.304 13.750 1.00 87.06 176 SER A C 1
ATOM 1362 O O . SER A 1 176 ? -0.583 5.855 13.991 1.00 87.06 176 SER A O 1
ATOM 1364 N N . LEU A 1 177 ? 0.576 4.382 12.787 1.00 90.56 177 LEU A N 1
ATOM 1365 C CA . LEU A 1 177 ? -0.574 3.896 12.012 1.00 90.56 177 LEU A CA 1
ATOM 1366 C C . LEU A 1 177 ? -1.298 2.709 12.667 1.00 90.56 177 LEU A C 1
ATOM 1368 O O . LEU A 1 177 ? -2.227 2.155 12.080 1.00 90.56 177 LEU A O 1
ATOM 1372 N N . ASN A 1 178 ? -0.888 2.307 13.871 1.00 92.12 178 ASN A N 1
ATOM 1373 C CA . ASN A 1 178 ? -1.468 1.170 14.580 1.00 92.12 178 ASN A CA 1
ATOM 1374 C C . ASN A 1 178 ? -2.845 1.460 15.214 1.00 92.12 178 ASN A C 1
ATOM 1376 O O . ASN A 1 178 ? -3.615 0.524 15.429 1.00 92.12 178 ASN A O 1
ATOM 1380 N N . TYR A 1 179 ? -3.171 2.725 15.495 1.00 94.31 179 TYR A N 1
ATOM 1381 C CA . TYR A 1 179 ? -4.489 3.173 15.970 1.00 94.31 179 TYR A CA 1
ATOM 1382 C C . TYR A 1 179 ? -4.743 4.646 15.614 1.00 94.31 179 TYR A C 1
ATOM 1384 O O . TYR A 1 179 ? -3.818 5.354 15.208 1.00 94.31 179 TYR A O 1
ATOM 1392 N N . SER A 1 180 ? -5.983 5.112 15.781 1.00 94.31 180 SER A N 1
ATOM 1393 C CA . SER A 1 180 ? -6.437 6.466 15.460 1.00 94.31 180 SER A CA 1
ATOM 1394 C C . SER A 1 180 ? -6.659 7.346 16.691 1.00 94.31 180 SER A C 1
ATOM 1396 O O . SER A 1 180 ? -6.693 6.893 17.829 1.00 94.31 180 SER A O 1
ATOM 1398 N N . ARG A 1 181 ? -6.865 8.644 16.475 1.00 93.25 181 ARG A N 1
ATOM 1399 C CA . ARG A 1 181 ? -7.290 9.589 17.523 1.00 93.25 181 ARG A CA 1
ATOM 1400 C C . ARG A 1 181 ? -8.810 9.765 17.572 1.00 93.25 181 ARG A C 1
ATOM 1402 O O . ARG A 1 181 ? -9.291 10.686 18.232 1.00 93.25 181 ARG A O 1
ATOM 1409 N N . PHE A 1 182 ? -9.567 8.945 16.843 1.00 93.81 182 PHE A N 1
ATOM 1410 C CA . PHE A 1 182 ? -11.001 9.135 16.686 1.00 93.81 182 PHE A CA 1
ATOM 1411 C C . PHE A 1 182 ? -11.745 8.806 17.985 1.00 93.81 182 PHE A C 1
ATOM 1413 O O . PHE A 1 182 ? -11.584 7.734 18.560 1.00 93.81 182 PHE A O 1
ATOM 1420 N N . SER A 1 183 ? -12.640 9.687 18.436 1.00 93.69 183 SER A N 1
ATOM 1421 C CA . SER A 1 183 ? -13.393 9.442 19.672 1.00 93.69 183 SER A CA 1
ATOM 1422 C C . SER A 1 183 ? -14.213 8.145 19.604 1.00 93.69 183 SER A C 1
ATOM 1424 O O . SER A 1 183 ? -15.048 7.945 18.720 1.00 93.69 183 SER A O 1
ATOM 1426 N N . GLY A 1 184 ? -13.972 7.247 20.559 1.00 89.94 184 GLY A N 1
ATOM 1427 C CA . GLY A 1 184 ? -14.600 5.930 20.638 1.00 89.94 184 GLY A CA 1
ATOM 1428 C C . GLY A 1 184 ? -13.841 4.813 19.918 1.00 89.94 184 GLY A C 1
ATOM 1429 O O . GLY A 1 184 ? -14.166 3.655 20.157 1.00 89.94 184 GLY A O 1
ATOM 1430 N N . TYR A 1 185 ? -12.848 5.114 19.081 1.00 91.06 185 TYR A N 1
ATOM 1431 C CA . TYR A 1 185 ? -11.870 4.138 18.600 1.00 91.06 185 TYR A CA 1
ATOM 1432 C C . TYR A 1 185 ? -10.529 4.501 19.236 1.00 91.06 185 TYR A C 1
ATOM 1434 O O . TYR A 1 185 ? -9.875 5.465 18.862 1.00 91.06 185 TYR A O 1
ATOM 1442 N N . ASP A 1 186 ? -10.224 3.805 20.324 1.00 83.31 186 ASP A N 1
ATOM 1443 C CA . ASP A 1 186 ? -9.096 4.098 21.198 1.00 83.31 186 ASP A CA 1
ATOM 1444 C C . ASP A 1 186 ? -7.949 3.083 20.986 1.00 83.31 186 ASP A C 1
ATOM 1446 O O . ASP A 1 186 ? -8.130 2.065 20.302 1.00 83.31 186 ASP A O 1
ATOM 1450 N N . PRO A 1 187 ? -6.764 3.308 21.592 1.00 89.94 187 PRO A N 1
ATOM 1451 C CA . PRO A 1 187 ? -5.638 2.383 21.476 1.00 89.94 187 PRO A CA 1
ATOM 1452 C C . PRO A 1 187 ? -5.970 0.947 21.905 1.00 89.94 187 PRO A C 1
ATOM 1454 O O . PRO A 1 187 ? -5.326 0.004 21.444 1.00 89.94 187 PRO A O 1
ATOM 1457 N N . ALA A 1 188 ? -6.988 0.738 22.748 1.00 89.94 188 ALA A N 1
ATOM 1458 C CA . ALA A 1 188 ? -7.406 -0.597 23.153 1.00 89.94 188 ALA A CA 1
ATOM 1459 C C . ALA A 1 188 ? -8.013 -1.399 21.996 1.00 89.94 188 ALA A C 1
ATOM 1461 O O . ALA A 1 188 ? -8.077 -2.621 22.126 1.00 89.94 188 ALA A O 1
ATOM 1462 N N . TYR A 1 189 ? -8.379 -0.775 20.867 1.00 92.81 189 TYR A N 1
ATOM 1463 C CA . TYR A 1 189 ? -8.785 -1.439 19.619 1.00 92.81 189 TYR A CA 1
ATOM 1464 C C . TYR A 1 189 ? -7.708 -1.409 18.518 1.00 92.81 189 TYR A C 1
ATOM 1466 O O . TYR A 1 189 ? -7.937 -1.962 17.447 1.00 92.81 189 TYR A O 1
ATOM 1474 N N . GLY A 1 190 ? -6.533 -0.828 18.767 1.00 92.94 190 GLY A N 1
ATOM 1475 C CA . GLY A 1 190 ? -5.428 -0.764 17.803 1.00 92.94 190 GLY A CA 1
ATOM 1476 C C . GLY A 1 190 ? -4.729 -2.099 17.523 1.00 92.94 190 GLY A C 1
ATOM 1477 O O . GLY A 1 190 ? -5.012 -3.120 18.153 1.00 92.94 190 GLY A O 1
ATOM 1478 N N . ALA A 1 191 ? -3.784 -2.100 16.590 1.00 93.50 191 ALA A N 1
ATOM 1479 C CA . ALA A 1 191 ? -2.826 -3.193 16.443 1.00 93.50 191 ALA A CA 1
ATOM 1480 C C . ALA A 1 191 ? -1.671 -3.076 17.450 1.00 93.50 191 ALA A C 1
ATOM 1482 O O . ALA A 1 191 ? -1.310 -1.970 17.866 1.00 93.50 191 ALA A O 1
ATOM 1483 N N . ASN A 1 192 ? -1.097 -4.227 17.811 1.00 89.06 192 ASN A N 1
ATOM 1484 C CA . ASN A 1 192 ? 0.197 -4.291 18.495 1.00 89.06 192 ASN A CA 1
ATOM 1485 C C . ASN A 1 192 ? 1.334 -3.842 17.582 1.00 89.06 192 ASN A C 1
ATOM 1487 O O . ASN A 1 192 ? 1.284 -4.210 16.384 1.00 89.06 192 ASN A O 1
#

Solvent-accessible surface area (backbone atoms only — not comparable to full-atom values): 12136 Å² total; per-residue (Å²): 133,61,69,70,60,54,52,52,53,53,54,56,54,56,59,55,64,70,70,49,82,76,78,70,75,88,87,61,94,73,62,86,83,63,80,87,87,64,96,76,85,86,86,85,85,82,73,68,98,67,51,62,57,28,52,83,67,14,28,42,44,38,77,71,76,40,96,45,54,28,27,82,49,51,45,47,39,79,70,60,57,35,92,70,57,96,84,60,61,83,90,66,60,61,87,48,96,63,24,48,43,81,75,59,86,72,81,83,87,80,76,86,86,58,55,75,87,45,58,66,47,55,49,48,25,70,40,36,77,47,72,54,82,67,88,83,64,65,89,54,48,45,64,51,52,20,60,42,27,52,49,23,68,72,36,86,76,63,50,58,47,94,78,36,73,58,86,67,99,53,92,61,54,59,70,40,66,27,29,24,66,25,91,94,41,47,70,89,28,15,30,75

pLDDT: mean 81.05, std 15.18, range [40.97, 96.31]

Secondary structure (DSSP, 8-state):
--HHHHHHHHHHHHHHHTTS-----TT-TT---S----S--------SSS-HHHHTT--HHHHTT------S-TTTS-SPPPSS-SS--GGG--SSSS-GGGSS---S-----SS---HHHHHHHHHHS----S---TTS--SSPPHHHHHHHHSSSPPPGGG-----SSSSSGGGGSS---TT--GGGS--

Mean predicted aligned error: 11.69 Å

Radius of gyration: 24.02 Å; Cα contacts (8 Å, |Δi|>4): 214; chains: 1; bounding box: 83×39×47 Å